Protein AF-A0A183NTR0-F1 (afdb_monomer)

Radius of gyration: 19.11 Å; Cα contacts (8 Å, |Δi|>4): 194; chains: 1; bounding box: 54×35×49 Å

Sequence (209 aa):
MIQTNIHSINDKNIGQYLSISTGWGIAKIIGLLISTNGCGGGSGDSDGDDHDSSNHGNQSGLLNPSITFAYCLIGKLSFRYLIPYSIVQLLGSIFGTFIIICIYWENIQLYAKLYSYGKLEMNYTGSLLVNIPNVSHQLCLLDYIISNTIYSWIILIINNNHNLSYEFQLIYIGLLFTGIIGSLSLNIGIGLNPASDLGARITISLCGK

Foldseek 3Di:
DPLDPVVDPDVVSLVVLLVVLLVQLVVQLVQQVCQQVVPPDDPDPPPDDDDDPPPPPSPGLLLFLLLVVVCCVVVVDPPVCSVVSLVVSLVVLLVVLLVVCVVCVVVLQVQCCVPPVRALDCVGSVVVQAPDFPDDPVVLVVLLVVLLVVLSVVLVVLSPDPVDDPSVSSSVNSVSSSVSQSPRCNGPHSVNGVSNRVSNVVNSVVVGD

Solvent-accessible surface area (backbone atoms only — not comparable to full-atom values): 11875 Å² total; per-residue (Å²): 84,91,72,70,59,86,91,60,90,44,76,70,57,55,54,52,51,53,51,52,21,48,50,53,10,51,51,48,30,53,51,35,55,50,38,42,73,70,56,83,62,87,81,80,81,80,76,86,79,85,90,75,98,81,68,85,74,81,70,58,46,63,85,27,44,62,45,43,47,53,34,31,76,72,66,78,35,64,68,84,50,46,60,63,53,33,51,54,42,20,52,52,25,25,54,53,42,45,52,52,49,64,76,42,40,68,60,50,50,54,49,18,44,75,77,44,80,58,43,56,42,62,87,64,58,37,22,68,75,36,79,73,65,91,62,59,70,68,60,34,50,52,50,45,53,52,55,41,48,55,53,44,52,52,50,52,54,50,76,68,38,85,90,54,56,70,73,56,44,39,51,51,52,12,53,49,48,17,49,46,41,69,72,65,21,83,58,44,38,82,60,72,28,62,25,54,49,50,14,28,51,54,40,47,62,72,74,37,116

Secondary structure (DSSP, 8-state):
-----TT---HHHHHHHHHHHHHHHHHHHHHHHHHHHH--S-----------TT---------SHHHHHHHHHTTSS-GGGHHHHHHHHHHHHHHHHHHHHHHTHHHHHHHHHHHSTT---TTTTGGGTS----S-HHHHHHHHHHHHHHHHHHHHHHHT-TTS-HHHHHHHHHHHHHHHHHHH-TTTTTTT-HHHHHHHHHHHHHH--

pLDDT: mean 77.8, std 17.79, range [31.02, 94.44]

Organism: NCBI:txid31246

Nearest PDB structures (foldseek):
  6f7h-assembly1_A  TM=8.391E-01  e=1.476E-05  Homo sapiens
  8ofx-assembly1_A  TM=8.381E-01  e=2.502E-04  Trypanosoma brucei brucei
  2evu-assembly1_A  TM=7.624E-01  e=3.062E-04  Methanothermobacter marburgensis str. Marburg
  2w1p-assembly1_A  TM=8.055E-01  e=5.743E-03  Komagataella pastoris
  7cjs-assembly2_G  TM=8.169E-01  e=1.165E-02  Oryza sativa Japonica Group

InterPro domains:
  IPR000425 Major intrinsic protein [PF00230] (62-203)
  IPR023271 Aquaporin-like [G3DSA:1.20.1080.10] (1-209)
  IPR023271 Aquaporin-like [SSF81338] (60-203)
  IPR050363 Major Intrinsic Protein/Aquaporin [PTHR43829] (11-206)

Mean predicted aligned error: 9.24 Å

Structure (mmCIF, N/CA/C/O backbone):
data_AF-A0A183NTR0-F1
#
_entry.id   AF-A0A183NTR0-F1
#
loop_
_atom_site.group_PDB
_atom_site.id
_atom_site.type_symbol
_atom_site.label_atom_id
_atom_site.label_alt_id
_atom_site.label_comp_id
_atom_site.label_asym_id
_atom_site.label_entity_id
_atom_site.label_seq_id
_atom_site.pdbx_PDB_ins_code
_atom_site.Cartn_x
_atom_site.Cartn_y
_atom_site.Cartn_z
_atom_site.occupancy
_atom_site.B_iso_or_equiv
_atom_site.auth_seq_id
_atom_site.auth_comp_id
_atom_site.auth_asym_id
_atom_site.auth_atom_id
_atom_site.pdbx_PDB_model_num
ATOM 1 N N . MET A 1 1 ? 9.634 2.099 -9.878 1.00 44.81 1 MET A N 1
ATOM 2 C CA . MET A 1 1 ? 9.301 3.065 -8.819 1.00 44.81 1 MET A CA 1
ATOM 3 C C . MET A 1 1 ? 10.557 3.872 -8.562 1.00 44.81 1 MET A C 1
ATOM 5 O O . MET A 1 1 ? 11.621 3.272 -8.487 1.00 44.81 1 MET A O 1
ATOM 9 N N . ILE A 1 2 ? 10.472 5.205 -8.539 1.00 39.81 2 ILE A N 1
ATOM 10 C CA . ILE A 1 2 ? 11.652 6.076 -8.435 1.00 39.81 2 ILE A CA 1
ATOM 11 C C . ILE A 1 2 ? 12.191 5.973 -7.010 1.00 39.81 2 ILE A C 1
ATOM 13 O O . ILE A 1 2 ? 11.882 6.783 -6.144 1.00 39.81 2 ILE A O 1
ATOM 17 N N . GLN A 1 3 ? 12.987 4.943 -6.758 1.00 47.12 3 GLN A N 1
ATOM 18 C CA . GLN A 1 3 ? 13.993 5.018 -5.722 1.00 47.12 3 GLN A CA 1
ATOM 19 C C . GLN A 1 3 ? 15.015 6.017 -6.215 1.00 47.12 3 GLN A C 1
ATOM 21 O O . GLN A 1 3 ? 15.828 5.738 -7.098 1.00 47.12 3 GLN A O 1
ATOM 26 N N . THR A 1 4 ? 14.901 7.233 -5.705 1.00 42.47 4 THR A N 1
ATOM 27 C CA . THR A 1 4 ? 15.887 8.268 -5.937 1.00 42.47 4 THR A CA 1
ATOM 28 C C . THR A 1 4 ? 17.215 7.761 -5.392 1.00 42.47 4 THR A C 1
ATOM 30 O O . THR A 1 4 ? 17.435 7.740 -4.182 1.00 42.47 4 THR A O 1
ATOM 33 N N . ASN A 1 5 ? 18.118 7.364 -6.288 1.00 38.97 5 ASN A N 1
ATOM 34 C CA . ASN A 1 5 ? 19.539 7.471 -6.002 1.00 38.97 5 ASN A CA 1
ATOM 35 C C . ASN A 1 5 ? 19.769 8.925 -5.568 1.00 38.97 5 ASN A C 1
ATOM 37 O O . ASN A 1 5 ? 19.555 9.849 -6.353 1.00 38.97 5 ASN A O 1
ATOM 41 N N . ILE A 1 6 ? 20.159 9.119 -4.306 1.00 46.47 6 ILE A N 1
ATOM 42 C CA . ILE A 1 6 ? 20.323 10.424 -3.637 1.00 46.47 6 ILE A CA 1
ATOM 43 C C . ILE A 1 6 ? 21.256 11.373 -4.423 1.00 46.47 6 ILE A C 1
ATOM 45 O O . ILE A 1 6 ? 21.221 12.585 -4.244 1.00 46.47 6 ILE A O 1
ATOM 49 N N . HIS A 1 7 ? 22.032 10.848 -5.372 1.00 41.88 7 HIS A N 1
ATOM 50 C CA . HIS A 1 7 ? 22.932 11.603 -6.239 1.00 41.88 7 HIS A CA 1
ATOM 51 C C . HIS A 1 7 ? 22.270 12.424 -7.365 1.00 41.88 7 HIS A C 1
ATOM 53 O O . HIS A 1 7 ? 22.989 13.095 -8.100 1.00 41.88 7 HIS A O 1
ATOM 59 N N . SER A 1 8 ? 20.942 12.407 -7.536 1.00 46.50 8 SER A N 1
ATOM 60 C CA . SER A 1 8 ? 20.278 13.151 -8.622 1.00 46.50 8 SER A CA 1
ATOM 61 C C . SER A 1 8 ? 18.854 13.590 -8.253 1.00 46.50 8 SER A C 1
ATOM 63 O O . SER A 1 8 ? 17.852 13.063 -8.744 1.00 46.50 8 SER A O 1
ATOM 65 N N . ILE A 1 9 ? 18.746 14.580 -7.365 1.00 53.91 9 ILE A N 1
ATOM 66 C CA . ILE A 1 9 ? 17.500 15.334 -7.190 1.00 53.91 9 ILE A CA 1
ATOM 67 C C . ILE A 1 9 ? 17.447 16.360 -8.325 1.00 53.91 9 ILE A C 1
ATOM 69 O O . ILE A 1 9 ? 18.073 17.411 -8.261 1.00 53.91 9 ILE A O 1
ATOM 73 N N . ASN A 1 10 ? 16.751 16.006 -9.401 1.00 60.75 10 ASN A N 1
ATOM 74 C CA . ASN A 1 10 ? 16.462 16.898 -10.520 1.00 60.75 10 ASN A CA 1
ATOM 75 C C . ASN A 1 10 ? 14.970 17.271 -10.471 1.00 60.75 10 ASN A C 1
ATOM 77 O O . ASN A 1 10 ? 14.164 16.443 -10.039 1.00 60.75 10 ASN A O 1
ATOM 81 N N . ASP A 1 11 ? 14.574 18.454 -10.946 1.00 60.41 11 ASP A N 1
ATOM 82 C CA . ASP A 1 11 ? 13.185 18.953 -10.826 1.00 60.41 11 ASP A CA 1
ATOM 83 C C . ASP A 1 11 ? 12.142 17.975 -11.398 1.00 60.41 11 ASP A C 1
ATOM 85 O O . ASP A 1 11 ? 11.045 17.804 -10.862 1.00 60.41 11 ASP A O 1
ATOM 89 N N . LYS A 1 12 ? 12.518 17.241 -12.454 1.00 61.81 12 LYS A N 1
ATOM 90 C CA . LYS A 1 12 ? 11.684 16.193 -13.064 1.00 61.81 12 LYS A CA 1
ATOM 91 C C . LYS A 1 12 ? 11.398 15.023 -12.115 1.00 61.81 12 LYS A C 1
ATOM 93 O O . LYS A 1 12 ? 10.292 14.489 -12.132 1.00 61.81 12 LYS A O 1
ATOM 98 N N . ASN A 1 13 ? 12.361 14.647 -11.275 1.00 68.38 13 ASN A N 1
ATOM 99 C CA . ASN A 1 13 ? 12.226 13.531 -10.336 1.00 68.38 13 ASN A CA 1
ATOM 100 C C . ASN A 1 13 ? 11.294 13.906 -9.174 1.00 68.38 13 ASN A C 1
ATOM 102 O O . ASN A 1 13 ? 10.513 13.071 -8.718 1.00 68.38 13 ASN A O 1
ATOM 106 N N . ILE A 1 14 ? 11.318 15.175 -8.750 1.00 72.25 14 ILE A N 1
ATOM 107 C CA . ILE A 1 14 ? 10.434 15.704 -7.701 1.00 72.25 14 ILE A CA 1
ATOM 108 C C . ILE A 1 14 ? 8.974 15.681 -8.171 1.00 72.25 14 ILE A C 1
ATOM 110 O O . ILE A 1 14 ? 8.104 15.172 -7.462 1.00 72.25 14 ILE A O 1
ATOM 114 N N . GLY A 1 15 ? 8.701 16.173 -9.386 1.00 76.81 15 GLY A N 1
ATOM 115 C CA . GLY A 1 15 ? 7.343 16.181 -9.942 1.00 76.81 15 GLY A CA 1
ATOM 116 C C . GLY A 1 15 ? 6.755 14.776 -10.108 1.00 76.81 15 GLY A C 1
ATOM 117 O O . GLY A 1 15 ? 5.590 14.543 -9.785 1.00 76.81 15 GLY A O 1
ATOM 118 N N . GLN A 1 16 ? 7.569 13.813 -10.546 1.00 79.19 16 GLN A N 1
ATOM 119 C CA . GLN A 1 16 ? 7.141 12.417 -10.673 1.00 79.19 16 GLN A CA 1
ATOM 120 C C . GLN A 1 16 ? 6.840 11.779 -9.314 1.00 79.19 16 GLN A C 1
ATOM 122 O O . GLN A 1 16 ? 5.833 11.090 -9.167 1.00 79.19 16 GLN A O 1
ATOM 127 N N . TYR A 1 17 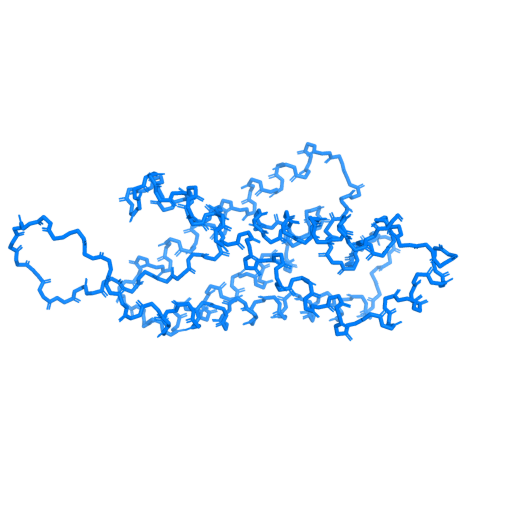? 7.676 12.034 -8.308 1.00 78.50 17 TYR A N 1
ATOM 128 C CA . TYR A 1 17 ? 7.463 11.517 -6.961 1.00 78.50 17 TYR A CA 1
ATOM 129 C C . TYR A 1 17 ? 6.176 12.060 -6.326 1.00 78.50 17 TYR A C 1
ATOM 131 O O . TYR A 1 17 ? 5.376 11.288 -5.794 1.00 78.50 17 TYR A O 1
ATOM 139 N N . LEU A 1 18 ? 5.925 13.366 -6.467 1.00 85.19 18 LEU A N 1
ATOM 140 C CA . LEU A 1 18 ? 4.689 13.994 -6.000 1.00 85.19 18 LEU A CA 1
ATOM 141 C C . LEU A 1 18 ? 3.453 13.459 -6.744 1.00 85.19 18 LEU A C 1
ATOM 143 O O . LEU A 1 18 ? 2.400 13.248 -6.144 1.00 85.19 18 LEU A O 1
ATOM 147 N N . SER A 1 19 ? 3.572 13.197 -8.048 1.00 87.94 19 SER A N 1
ATOM 148 C CA . SER A 1 19 ? 2.485 12.603 -8.835 1.00 87.94 19 SER A CA 1
ATOM 149 C C . SER A 1 19 ? 2.152 11.181 -8.371 1.00 87.94 19 SER A C 1
ATOM 151 O O . SER A 1 19 ? 0.978 10.834 -8.248 1.00 87.94 19 SER A O 1
ATOM 153 N N . ILE A 1 20 ? 3.165 10.372 -8.049 1.00 85.56 20 ILE A N 1
ATOM 154 C CA . ILE A 1 20 ? 2.961 9.017 -7.527 1.00 85.56 20 ILE A CA 1
ATOM 155 C C . ILE A 1 20 ? 2.309 9.077 -6.139 1.00 85.56 20 ILE A C 1
ATOM 157 O O . ILE A 1 20 ? 1.306 8.400 -5.908 1.00 85.56 20 ILE A O 1
ATOM 161 N N . SER A 1 21 ? 2.824 9.898 -5.219 1.00 89.06 21 SER A N 1
ATOM 162 C CA . SER A 1 21 ? 2.297 9.981 -3.849 1.00 89.06 21 SER A CA 1
ATOM 163 C C . SER A 1 21 ? 0.852 10.494 -3.797 1.00 89.06 21 SER A C 1
ATOM 165 O O . SER A 1 21 ? 0.026 9.958 -3.050 1.00 89.06 21 S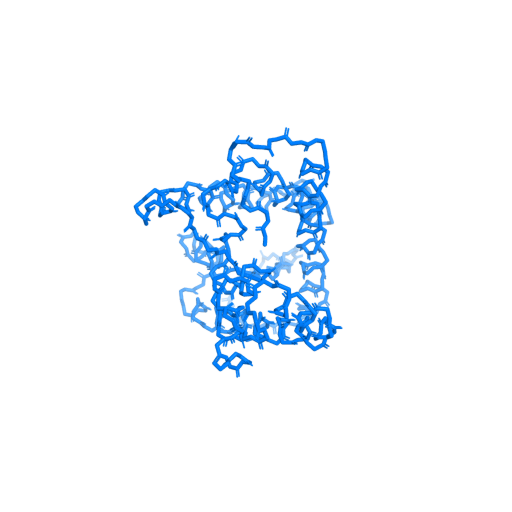ER A O 1
ATOM 167 N N . THR A 1 22 ? 0.510 11.487 -4.621 1.00 91.56 22 THR A N 1
ATOM 168 C CA . THR A 1 22 ? -0.867 11.994 -4.748 1.00 91.56 22 THR A CA 1
ATOM 169 C C . THR A 1 22 ? -1.787 10.967 -5.406 1.00 91.56 22 THR A C 1
ATOM 171 O O . THR A 1 22 ? -2.889 10.736 -4.908 1.00 91.56 22 THR A O 1
ATOM 174 N N . GLY A 1 23 ? -1.323 10.273 -6.452 1.00 91.50 23 GLY A N 1
ATOM 175 C CA . GLY A 1 23 ? -2.070 9.196 -7.106 1.00 91.50 23 GLY A CA 1
ATOM 176 C C . GLY A 1 23 ? -2.460 8.072 -6.143 1.00 91.50 23 GLY A C 1
ATOM 177 O O . GLY A 1 23 ? -3.614 7.646 -6.123 1.00 91.50 23 GLY A O 1
ATOM 178 N N . TRP A 1 24 ? -1.535 7.643 -5.281 1.00 89.19 24 TRP A N 1
ATOM 179 C CA . TRP A 1 24 ? -1.810 6.630 -4.257 1.00 89.19 24 TRP A CA 1
ATOM 180 C C . TRP A 1 24 ? -2.804 7.096 -3.188 1.00 89.19 24 TRP A C 1
ATOM 182 O O . TRP A 1 24 ? -3.652 6.308 -2.765 1.00 89.19 24 TRP A O 1
ATOM 192 N N . GLY A 1 25 ? -2.747 8.363 -2.768 1.00 91.38 25 GLY A N 1
ATOM 193 C CA . GLY A 1 25 ? -3.734 8.923 -1.839 1.00 91.38 25 GLY A CA 1
ATOM 194 C C . GLY A 1 25 ? -5.132 8.979 -2.441 1.00 91.38 25 GLY A C 1
ATOM 195 O O . GLY A 1 25 ? -6.083 8.518 -1.811 1.00 91.38 25 GLY A O 1
ATOM 196 N N . ILE A 1 26 ? -5.258 9.450 -3.686 1.00 93.19 26 ILE A N 1
ATOM 197 C CA . ILE A 1 26 ? -6.537 9.479 -4.415 1.00 93.19 26 ILE A CA 1
ATOM 198 C C . ILE A 1 26 ? -7.089 8.059 -4.585 1.00 93.19 26 ILE A C 1
ATOM 200 O O . ILE A 1 26 ? -8.261 7.814 -4.294 1.00 93.19 26 ILE A O 1
ATOM 204 N N . ALA A 1 27 ? -6.245 7.102 -4.983 1.00 91.38 27 ALA A N 1
ATOM 205 C CA . ALA A 1 27 ? -6.638 5.700 -5.093 1.00 91.38 27 ALA A CA 1
ATOM 206 C C . ALA A 1 27 ? -7.142 5.143 -3.752 1.00 91.38 27 ALA A C 1
ATOM 208 O O . ALA A 1 27 ? -8.130 4.408 -3.725 1.00 91.38 27 ALA A O 1
ATOM 209 N N . LYS A 1 28 ? -6.517 5.530 -2.630 1.00 90.12 28 LYS A N 1
ATOM 210 C CA . LYS A 1 28 ? -6.969 5.127 -1.293 1.00 90.12 28 LYS A CA 1
ATOM 211 C C . LYS A 1 28 ? -8.341 5.714 -0.949 1.00 90.12 28 LYS A C 1
ATOM 213 O O . LYS A 1 28 ? -9.172 4.971 -0.435 1.00 90.12 28 LYS A O 1
ATOM 218 N N . ILE A 1 29 ? -8.599 6.986 -1.265 1.00 91.06 29 ILE A N 1
ATOM 219 C CA . ILE A 1 29 ? -9.914 7.630 -1.059 1.00 91.06 29 ILE A CA 1
ATOM 220 C C . ILE A 1 29 ? -10.994 6.884 -1.842 1.00 91.06 29 ILE A C 1
ATOM 222 O O . ILE A 1 29 ? -12.000 6.477 -1.267 1.00 91.06 29 ILE A O 1
ATOM 226 N N . ILE A 1 30 ? -10.764 6.668 -3.140 1.00 90.50 30 ILE A N 1
ATOM 227 C CA . ILE A 1 30 ? -11.725 5.996 -4.025 1.00 90.50 30 ILE A CA 1
ATOM 228 C C . ILE A 1 30 ? -11.963 4.557 -3.561 1.00 90.50 30 ILE A C 1
ATOM 230 O O . ILE A 1 30 ? -13.109 4.126 -3.459 1.00 90.50 30 ILE A O 1
ATOM 234 N N . GLY A 1 31 ? -10.899 3.819 -3.235 1.00 88.50 31 GLY A N 1
ATOM 235 C CA . GLY A 1 31 ? -11.010 2.448 -2.740 1.00 88.50 31 GLY A CA 1
ATOM 236 C C . GLY A 1 31 ? -11.823 2.361 -1.449 1.00 88.50 31 GLY A C 1
ATOM 237 O O . GLY A 1 31 ? -12.705 1.510 -1.341 1.00 88.50 31 GLY A O 1
ATOM 238 N N . LEU A 1 32 ? -11.573 3.266 -0.496 1.00 86.50 32 LEU A N 1
ATOM 239 C CA . LEU A 1 32 ? -12.350 3.346 0.742 1.00 86.50 32 LEU A CA 1
ATOM 240 C C . LEU A 1 32 ? -13.821 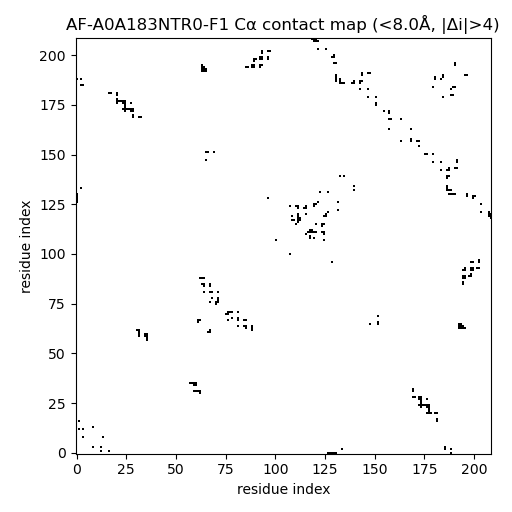3.647 0.449 1.00 86.50 32 LEU A C 1
ATOM 242 O O . LEU A 1 32 ? -14.676 2.905 0.920 1.00 86.50 32 LEU A O 1
ATOM 246 N N . LEU A 1 33 ? -14.105 4.636 -0.399 1.00 86.69 33 LEU A N 1
ATOM 247 C CA . LEU A 1 33 ? -15.466 5.021 -0.782 1.00 86.69 33 LEU A CA 1
ATOM 248 C C . LEU A 1 33 ? -16.245 3.877 -1.454 1.00 86.69 33 LEU A C 1
ATOM 250 O O . LEU A 1 33 ? -17.432 3.678 -1.191 1.00 86.69 33 LEU A O 1
ATOM 254 N N . ILE A 1 34 ? -15.582 3.088 -2.303 1.00 84.88 34 ILE A N 1
ATOM 255 C CA . ILE A 1 34 ? -16.188 1.901 -2.925 1.00 84.88 34 ILE A CA 1
ATOM 256 C C . ILE A 1 34 ? -16.459 0.828 -1.871 1.00 84.88 34 ILE A C 1
ATOM 258 O O . ILE A 1 34 ? -17.544 0.246 -1.847 1.00 84.88 34 ILE A O 1
ATOM 262 N N . SER A 1 35 ? -15.494 0.578 -0.983 1.00 80.69 35 SER A N 1
ATOM 263 C CA . SER A 1 35 ? -15.636 -0.449 0.052 1.00 80.69 35 SER A CA 1
ATOM 264 C C . SER A 1 35 ? -16.798 -0.174 1.006 1.00 80.69 35 SER A C 1
ATOM 266 O O . SER A 1 35 ? -17.332 -1.099 1.607 1.00 80.69 35 SER A O 1
ATOM 268 N N . THR A 1 36 ? -17.212 1.085 1.126 1.00 67.94 36 THR A N 1
ATOM 269 C CA . THR A 1 36 ? -18.221 1.511 2.099 1.00 67.94 36 THR A CA 1
ATOM 270 C C . THR A 1 36 ? -19.606 1.567 1.511 1.00 67.94 36 THR A C 1
ATOM 272 O O . THR A 1 36 ? -20.557 1.162 2.167 1.00 67.94 36 THR A O 1
ATOM 275 N N . ASN A 1 37 ? -19.714 1.970 0.247 1.00 56.88 37 ASN A N 1
ATOM 276 C CA . ASN A 1 37 ? -20.981 1.922 -0.473 1.00 56.88 37 ASN A CA 1
ATOM 277 C C . ASN A 1 37 ? -21.340 0.490 -0.913 1.00 56.88 37 ASN A C 1
ATOM 279 O O . ASN A 1 37 ? -22.514 0.195 -1.116 1.00 56.88 37 ASN A O 1
ATOM 283 N N . GLY A 1 38 ? -20.354 -0.409 -1.040 1.00 46.16 38 GLY A N 1
ATOM 284 C CA . GLY A 1 38 ? -20.571 -1.827 -1.352 1.00 46.16 38 GLY A CA 1
ATOM 285 C C . GLY A 1 38 ? -20.928 -2.702 -0.142 1.00 46.16 38 GLY A C 1
ATOM 286 O O . GLY A 1 38 ? -21.614 -3.706 -0.307 1.00 46.16 38 GLY A O 1
ATOM 287 N N . CYS A 1 39 ? -20.514 -2.314 1.070 1.00 42.88 39 CYS A N 1
ATOM 288 C CA . CYS A 1 39 ? -20.776 -3.048 2.315 1.00 42.88 39 CYS A CA 1
ATOM 289 C C . CYS A 1 39 ? -21.953 -2.469 3.121 1.00 42.88 39 CYS A C 1
ATOM 291 O O . CYS A 1 39 ? -21.954 -2.507 4.347 1.00 42.88 39 CYS A O 1
ATOM 293 N N . GLY A 1 40 ? -23.002 -1.999 2.440 1.00 35.94 40 GLY A N 1
ATOM 294 C CA . GLY A 1 40 ? -24.334 -1.798 3.028 1.00 35.94 40 GLY A CA 1
ATOM 295 C C . GLY A 1 40 ? -25.087 -3.116 3.272 1.00 35.94 40 GLY A C 1
ATOM 296 O O . GLY A 1 40 ? -26.294 -3.181 3.064 1.00 35.94 40 GLY A O 1
ATOM 297 N N . GLY A 1 41 ? -24.380 -4.187 3.642 1.00 33.72 41 GLY A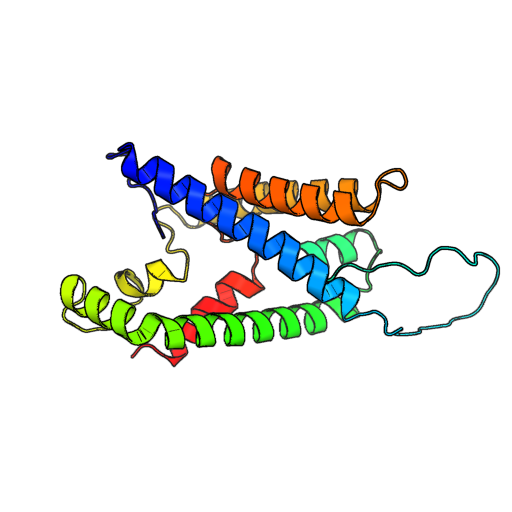 N 1
ATOM 298 C CA . GLY A 1 41 ? -24.933 -5.521 3.858 1.00 33.72 41 GLY A CA 1
ATOM 299 C C . GLY A 1 41 ? -24.444 -6.066 5.188 1.00 33.72 41 GLY A C 1
ATOM 300 O O . GLY A 1 41 ? -23.273 -6.413 5.322 1.00 33.72 41 GLY A O 1
ATOM 301 N N . GLY A 1 42 ? -25.339 -6.096 6.173 1.00 41.88 42 GLY A N 1
ATOM 302 C CA . GLY A 1 42 ? -25.045 -6.574 7.515 1.00 41.88 42 GLY A CA 1
ATOM 303 C C . GLY A 1 42 ? -24.495 -7.998 7.527 1.00 41.88 42 GLY A C 1
ATOM 304 O O . GLY A 1 42 ? -25.075 -8.916 6.956 1.00 41.88 42 GLY A O 1
ATOM 305 N N . SER A 1 43 ? -23.402 -8.184 8.254 1.00 33.38 43 SER A N 1
ATOM 306 C CA . SER A 1 43 ? -23.088 -9.449 8.905 1.00 33.38 43 SER A CA 1
ATOM 307 C C . SER A 1 43 ? -23.523 -9.302 10.358 1.00 33.38 43 SER A C 1
ATOM 309 O O . SER A 1 43 ? -22.800 -8.729 11.174 1.00 33.38 43 SER A O 1
ATOM 311 N N . GLY A 1 44 ? -24.759 -9.720 10.633 1.00 37.91 44 GLY A N 1
ATOM 312 C CA . GLY A 1 44 ? -25.270 -9.830 11.987 1.00 37.91 44 GLY A CA 1
ATOM 313 C C . GLY A 1 44 ? -24.535 -10.936 12.732 1.00 37.91 44 GLY A C 1
ATOM 314 O O . GLY A 1 44 ? -24.571 -12.082 12.302 1.00 37.91 44 GLY A O 1
ATOM 315 N N . ASP A 1 45 ? -23.920 -10.572 13.849 1.00 32.41 45 ASP A N 1
ATOM 316 C CA . ASP A 1 45 ? -24.000 -11.371 15.067 1.00 32.41 45 ASP A CA 1
ATOM 317 C C . ASP A 1 45 ? -24.876 -10.551 16.018 1.00 32.41 45 ASP A C 1
ATOM 319 O O . ASP A 1 45 ? -24.416 -9.657 16.727 1.00 32.41 45 ASP A O 1
ATOM 323 N N . SER A 1 46 ? -26.187 -10.777 15.918 1.00 36.41 46 SER A N 1
ATOM 324 C CA . SER A 1 46 ? -27.165 -10.311 16.895 1.00 36.41 46 SER A CA 1
ATOM 325 C C . SER A 1 46 ? -27.141 -11.266 18.084 1.00 36.41 46 SER A C 1
ATOM 327 O O . SER A 1 46 ? -28.008 -12.128 18.193 1.00 36.41 46 SER A O 1
ATOM 329 N N . ASP A 1 47 ? -26.156 -11.108 18.964 1.00 37.12 47 ASP A N 1
ATOM 330 C CA . ASP A 1 47 ? -26.357 -11.456 20.369 1.00 37.12 47 ASP A CA 1
ATOM 331 C C . ASP A 1 47 ? -27.095 -10.270 20.999 1.00 37.12 47 ASP A C 1
ATOM 333 O O . ASP A 1 47 ? -26.595 -9.143 21.033 1.00 37.12 47 ASP A O 1
ATOM 337 N N . GLY A 1 48 ? -28.356 -10.511 21.356 1.00 40.16 48 GLY A N 1
ATOM 338 C CA . GLY A 1 48 ? -29.254 -9.511 21.916 1.00 40.16 48 GLY A CA 1
ATOM 339 C C . GLY A 1 48 ? -28.770 -9.010 23.272 1.00 40.16 48 GLY A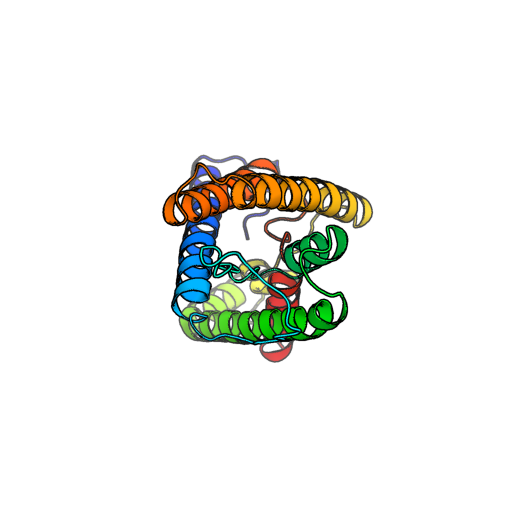 C 1
ATOM 340 O O . GLY A 1 48 ? -28.390 -9.807 24.120 1.00 40.16 48 GLY A O 1
ATOM 341 N N . ASP A 1 49 ? -28.759 -7.689 23.431 1.00 37.88 49 ASP A N 1
ATOM 342 C CA . ASP A 1 49 ? -29.492 -6.979 24.482 1.00 37.88 49 ASP A CA 1
ATOM 343 C C . ASP A 1 49 ? -29.337 -5.456 24.267 1.00 37.88 49 ASP A C 1
ATOM 345 O O . ASP A 1 49 ? -28.239 -4.907 24.256 1.00 37.88 49 ASP A O 1
ATOM 349 N N . ASP A 1 50 ? -30.486 -4.821 24.031 1.00 37.59 50 ASP A N 1
ATOM 350 C CA . ASP A 1 50 ? -30.912 -3.466 24.394 1.00 37.59 50 ASP A CA 1
ATOM 351 C C . ASP A 1 50 ? -30.134 -2.180 24.006 1.00 37.59 50 ASP A C 1
ATOM 353 O O . ASP A 1 50 ? -29.012 -1.902 24.411 1.00 37.59 50 ASP A O 1
ATOM 357 N N . HIS A 1 51 ? -30.902 -1.303 23.337 1.00 35.25 51 HIS A N 1
ATOM 358 C CA . HIS A 1 51 ? -30.844 0.167 23.347 1.00 35.25 51 HIS A CA 1
ATOM 359 C C . HIS A 1 51 ? -29.560 0.879 22.865 1.00 35.25 51 HIS A C 1
ATOM 361 O O . HIS A 1 51 ? -28.838 1.463 23.659 1.00 35.25 51 HIS A O 1
ATOM 367 N N . ASP A 1 52 ? -29.379 0.996 21.539 1.00 33.41 52 ASP A N 1
ATOM 368 C CA . ASP A 1 52 ? -28.997 2.278 20.903 1.00 33.41 52 ASP A CA 1
ATOM 369 C C . ASP A 1 52 ? -29.137 2.222 19.368 1.00 33.41 52 ASP A C 1
ATOM 371 O O . ASP A 1 52 ? -28.264 1.781 18.617 1.00 33.41 52 ASP A O 1
ATOM 375 N N . SER A 1 53 ? -30.287 2.680 18.872 1.00 34.75 53 SER A N 1
ATOM 376 C CA . SER A 1 53 ? -30.584 2.789 17.439 1.00 34.75 53 SER A CA 1
ATOM 377 C C . SER A 1 53 ? -29.974 4.064 16.840 1.00 34.75 53 SER A C 1
ATOM 379 O O . SER A 1 53 ? -30.704 4.980 16.471 1.00 34.75 53 SER A O 1
ATOM 381 N N . SER A 1 54 ? -28.642 4.151 16.742 1.00 31.02 54 SER A N 1
ATOM 382 C CA . SER A 1 54 ? -27.980 5.195 15.927 1.00 31.02 54 SER A CA 1
ATOM 383 C C . SER A 1 54 ? -26.552 4.888 15.447 1.00 31.02 54 SER A C 1
ATOM 385 O O . SER A 1 54 ? -25.914 5.765 14.874 1.00 31.02 54 SER A O 1
ATOM 387 N N . ASN A 1 55 ? -26.030 3.672 15.626 1.00 33.69 55 ASN A N 1
ATOM 388 C CA . ASN A 1 55 ? -24.676 3.309 15.187 1.00 33.69 55 ASN A CA 1
ATOM 389 C C . ASN A 1 55 ? -24.694 2.042 14.324 1.00 33.69 55 ASN A C 1
ATOM 391 O O . ASN A 1 55 ? -24.114 1.018 14.682 1.00 33.69 55 ASN A O 1
ATOM 395 N N . HIS A 1 56 ? -25.321 2.100 13.144 1.00 33.69 56 HIS A N 1
ATOM 396 C CA . HIS A 1 56 ? -24.896 1.195 12.077 1.00 33.69 56 HIS A CA 1
ATOM 397 C C . HIS A 1 56 ? -23.450 1.552 11.740 1.00 33.69 56 HIS A C 1
ATOM 399 O O . HIS A 1 56 ? -23.171 2.529 11.050 1.00 33.69 56 HIS A O 1
ATOM 405 N N . GLY A 1 57 ? -22.528 0.811 12.357 1.00 39.88 57 GLY A N 1
ATOM 406 C CA . GLY A 1 57 ? -21.099 1.001 12.227 1.00 39.88 57 GLY A CA 1
ATOM 407 C C . GLY A 1 57 ? -20.712 0.872 10.767 1.00 39.88 57 GLY A C 1
ATOM 408 O O . GLY A 1 57 ? -20.596 -0.237 10.251 1.00 39.88 57 GLY A O 1
ATOM 409 N N . ASN A 1 58 ? -20.491 2.015 10.124 1.00 44.50 58 ASN A N 1
ATOM 410 C CA . ASN A 1 58 ? -19.818 2.125 8.842 1.00 44.50 58 ASN A CA 1
ATOM 411 C C . ASN A 1 58 ? -18.387 1.599 9.027 1.00 44.50 58 ASN A C 1
ATOM 413 O O . ASN A 1 58 ? -17.445 2.367 9.232 1.00 44.50 58 ASN A O 1
ATOM 417 N N . GLN A 1 59 ? -18.213 0.277 9.039 1.00 51.84 59 GLN A N 1
ATOM 418 C CA . GLN A 1 59 ? -16.899 -0.347 9.039 1.00 51.84 59 GLN A CA 1
ATOM 419 C C . GLN A 1 59 ? -16.320 -0.160 7.644 1.00 51.84 59 GLN A C 1
ATOM 421 O O . GLN A 1 59 ? -16.495 -0.982 6.748 1.00 51.84 59 GLN A O 1
ATOM 426 N N . SER A 1 60 ? -15.657 0.979 7.457 1.00 55.09 60 SER A N 1
ATOM 427 C CA . SER A 1 60 ? -14.879 1.272 6.265 1.00 55.09 60 SER A CA 1
ATOM 428 C C . SER A 1 60 ? -13.962 0.101 5.951 1.00 55.09 60 SER A C 1
ATOM 430 O O . SER A 1 60 ? -13.247 -0.368 6.839 1.00 55.09 60 SER A O 1
ATOM 432 N N . GLY A 1 61 ? -13.967 -0.373 4.703 1.00 62.56 61 GLY A N 1
ATOM 433 C CA . GLY A 1 61 ? -13.092 -1.457 4.285 1.00 62.56 61 GLY A CA 1
ATOM 434 C C . GLY A 1 61 ? -11.647 -1.101 4.613 1.00 62.56 61 GLY A C 1
ATOM 435 O O . GLY A 1 61 ? -11.069 -0.185 4.038 1.00 62.56 61 GLY A O 1
ATOM 436 N N . LEU A 1 62 ? -11.050 -1.828 5.556 1.00 68.81 62 LEU A N 1
ATOM 437 C CA . LEU A 1 62 ? -9.715 -1.525 6.083 1.00 68.81 62 LEU A CA 1
ATOM 438 C C . LEU A 1 62 ? -8.661 -1.545 4.954 1.00 68.81 62 LEU A C 1
ATOM 440 O O . LEU A 1 62 ? -7.681 -0.797 4.989 1.00 68.81 62 LEU A O 1
ATOM 444 N N . LEU A 1 63 ? -8.905 -2.341 3.896 1.00 79.25 63 LEU A N 1
ATOM 445 C CA . LEU A 1 63 ? -8.122 -2.418 2.649 1.00 79.25 63 LEU A CA 1
ATOM 446 C C . LEU A 1 63 ? -6.601 -2.533 2.884 1.00 79.25 63 LEU A C 1
ATOM 448 O O . LEU A 1 63 ? -5.802 -2.097 2.054 1.00 79.25 63 LEU A O 1
ATOM 452 N N . ASN A 1 64 ? -6.198 -3.047 4.047 1.00 87.50 64 ASN A N 1
ATOM 453 C CA . ASN A 1 64 ? -4.817 -3.206 4.481 1.00 87.50 64 ASN A CA 1
ATOM 454 C C . ASN A 1 64 ? -4.779 -4.188 5.676 1.00 87.50 64 ASN A C 1
ATOM 456 O O . ASN A 1 64 ? -5.414 -3.911 6.707 1.00 87.50 64 ASN A O 1
ATOM 460 N N . PRO A 1 65 ? -4.018 -5.295 5.586 1.00 88.06 65 PRO A N 1
ATOM 461 C CA . PRO A 1 65 ? -3.886 -6.256 6.677 1.00 88.06 65 PRO A CA 1
ATOM 462 C C . PRO A 1 65 ? -3.334 -5.629 7.957 1.00 88.06 65 PRO A C 1
ATOM 464 O O . PRO A 1 65 ? -3.782 -5.969 9.048 1.00 88.06 65 PRO A O 1
ATOM 467 N N . SER A 1 66 ? -2.428 -4.655 7.842 1.00 89.06 66 SER A N 1
ATOM 468 C CA . SER A 1 66 ? -1.844 -3.953 8.988 1.00 89.06 66 SER A CA 1
ATOM 469 C C . SER A 1 66 ? -2.874 -3.139 9.767 1.00 89.06 66 SER A C 1
ATOM 471 O O . SER A 1 66 ? -2.882 -3.164 10.996 1.00 89.06 66 SER A O 1
ATOM 473 N N . ILE A 1 67 ? -3.784 -2.455 9.066 1.00 88.00 67 ILE A N 1
ATOM 474 C CA . ILE A 1 67 ? -4.871 -1.708 9.716 1.00 88.00 67 ILE A CA 1
ATOM 475 C C . ILE A 1 67 ? -5.875 -2.696 10.323 1.00 88.00 67 ILE A C 1
ATOM 477 O O . ILE A 1 67 ? -6.334 -2.504 11.444 1.00 88.00 67 ILE A O 1
ATOM 481 N N . THR A 1 68 ? -6.164 -3.797 9.622 1.00 87.44 68 THR A N 1
ATOM 482 C CA . THR A 1 68 ? -7.027 -4.878 10.132 1.00 87.44 68 THR A CA 1
ATOM 483 C C . THR A 1 68 ? -6.483 -5.450 11.442 1.00 87.44 68 THR A C 1
ATOM 485 O O . THR A 1 68 ? -7.228 -5.631 12.405 1.00 87.44 68 THR A O 1
ATOM 488 N N . PHE A 1 69 ? -5.168 -5.651 11.518 1.00 88.94 69 PHE A N 1
ATOM 489 C CA . PHE A 1 69 ? -4.482 -6.067 12.735 1.00 88.94 69 PHE A CA 1
ATOM 490 C C . PHE A 1 69 ? -4.574 -5.018 13.850 1.00 88.94 69 PHE A C 1
ATOM 492 O O . PHE A 1 69 ? -4.899 -5.367 14.983 1.00 88.94 69 PHE A O 1
ATOM 499 N N . ALA A 1 70 ? -4.376 -3.733 13.540 1.00 87.81 70 ALA A N 1
ATOM 500 C CA . ALA A 1 70 ? -4.519 -2.653 14.520 1.00 87.81 70 ALA A CA 1
ATOM 501 C C . ALA A 1 70 ? -5.937 -2.587 15.124 1.00 87.81 70 ALA A C 1
ATOM 503 O O . ALA A 1 70 ? -6.094 -2.381 16.327 1.00 87.81 70 ALA A O 1
ATOM 504 N N . TYR A 1 71 ? -6.971 -2.834 14.316 1.00 85.38 71 TYR A N 1
ATOM 505 C CA . TYR A 1 71 ? -8.354 -2.937 14.793 1.00 85.38 71 TYR A CA 1
ATOM 506 C C . TYR A 1 71 ? -8.587 -4.159 15.687 1.00 85.38 71 TYR A C 1
ATOM 508 O O . TYR A 1 71 ? -9.342 -4.060 16.657 1.00 85.38 71 TYR A O 1
ATOM 516 N N . CYS A 1 72 ? -7.918 -5.282 15.405 1.00 86.88 72 CYS A N 1
ATOM 517 C CA . CYS A 1 72 ? -7.950 -6.456 16.279 1.00 86.88 72 CYS A CA 1
ATOM 518 C C . CYS A 1 72 ? -7.307 -6.167 17.641 1.00 86.88 72 CYS A C 1
ATOM 520 O O . CYS A 1 72 ? -7.858 -6.545 18.672 1.00 86.88 72 CYS A O 1
ATOM 522 N N . LEU A 1 73 ? -6.181 -5.444 17.662 1.00 87.38 73 LEU A N 1
ATOM 523 C CA . LEU A 1 73 ? -5.478 -5.087 18.901 1.00 87.38 73 LEU A CA 1
ATOM 524 C C . LEU A 1 73 ? -6.308 -4.196 19.836 1.00 87.38 73 LEU A C 1
ATOM 526 O O . LEU A 1 73 ? -6.212 -4.337 21.050 1.00 87.38 73 LEU A O 1
ATOM 530 N N . ILE A 1 74 ? -7.125 -3.296 19.285 1.00 85.62 74 ILE A N 1
ATOM 531 C CA . ILE A 1 74 ? -7.978 -2.381 20.068 1.00 85.62 74 ILE A CA 1
ATOM 532 C C . ILE A 1 74 ? -9.331 -3.029 20.418 1.00 85.62 74 ILE A C 1
ATOM 534 O O . ILE A 1 74 ? -10.162 -2.427 21.089 1.00 85.62 74 ILE A O 1
ATOM 538 N N . GLY A 1 75 ? -9.572 -4.269 19.981 1.00 82.44 75 GLY A N 1
ATOM 539 C CA . GLY A 1 75 ? -10.823 -4.982 20.242 1.00 82.44 75 GLY A CA 1
ATOM 540 C C . GLY A 1 75 ? -12.007 -4.496 19.401 1.00 82.44 75 GLY A C 1
ATOM 541 O O . GLY A 1 75 ? -13.138 -4.877 19.678 1.00 82.44 75 GLY A O 1
ATOM 542 N N . LYS A 1 76 ? -11.770 -3.687 18.354 1.00 81.75 76 LYS A N 1
ATOM 543 C CA . LYS A 1 76 ? -12.816 -3.267 17.399 1.00 81.75 76 LYS A CA 1
ATOM 544 C C . LYS A 1 76 ? -13.142 -4.349 16.359 1.00 81.75 76 LYS A C 1
ATOM 546 O O . LYS A 1 76 ? -14.167 -4.253 15.694 1.00 81.75 76 LYS A O 1
ATOM 551 N N . LEU A 1 77 ? -12.278 -5.354 16.201 1.00 82.06 77 LEU A N 1
ATOM 552 C CA . LEU A 1 77 ? -12.479 -6.506 15.320 1.00 82.06 77 LEU A CA 1
ATOM 553 C C . LEU A 1 77 ? -12.023 -7.786 16.031 1.00 82.06 77 LEU A C 1
ATOM 555 O O . LEU A 1 77 ? -10.981 -7.800 16.681 1.00 82.06 77 LEU A O 1
ATOM 559 N N . SER A 1 78 ? -12.771 -8.883 15.902 1.00 85.19 78 SER A N 1
ATOM 560 C CA . SER A 1 78 ? -12.320 -10.173 16.439 1.00 85.19 78 SER A CA 1
ATOM 561 C C . SER A 1 78 ? -11.123 -10.706 15.647 1.00 85.19 78 SER A C 1
ATOM 563 O O . SER A 1 78 ? -11.1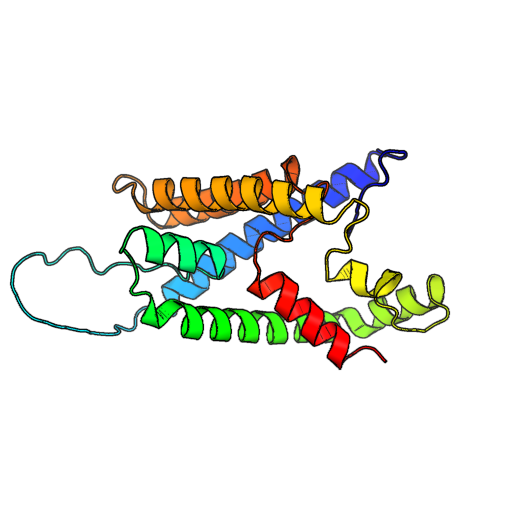31 -10.701 14.415 1.00 85.19 78 SER A O 1
ATOM 565 N N . PHE A 1 79 ? -10.127 -11.263 16.344 1.00 84.81 79 PHE A N 1
ATOM 566 C CA . PHE A 1 79 ? -8.943 -11.880 15.729 1.00 84.81 79 PHE A CA 1
ATOM 567 C C . PHE A 1 79 ? -9.279 -12.980 14.711 1.00 84.81 79 PHE A C 1
ATOM 569 O O . PHE A 1 79 ? -8.489 -13.236 13.803 1.00 84.81 79 PHE A O 1
ATOM 576 N N . ARG A 1 80 ? -10.462 -13.602 14.812 1.00 86.56 80 ARG A N 1
ATOM 577 C CA . ARG A 1 80 ? -10.938 -14.616 13.855 1.00 86.56 80 ARG A CA 1
ATOM 578 C C . ARG A 1 80 ? -11.083 -14.063 12.432 1.00 86.56 80 ARG A C 1
ATOM 580 O O . ARG A 1 80 ? -10.914 -14.810 11.473 1.00 86.56 80 ARG A O 1
ATOM 587 N N . TYR A 1 81 ? -11.340 -12.763 12.292 1.00 82.19 81 TYR A N 1
ATOM 588 C CA . TYR A 1 81 ? -11.516 -12.101 10.999 1.00 82.19 81 TYR A CA 1
ATOM 589 C C . TYR A 1 81 ? -10.202 -11.634 10.364 1.00 82.19 81 TYR A C 1
ATOM 591 O O . TYR A 1 81 ? -10.174 -11.348 9.170 1.00 82.19 81 TYR A O 1
ATOM 599 N N . LEU A 1 82 ? -9.091 -11.620 11.104 1.00 86.19 82 LEU A N 1
ATOM 600 C CA . LEU A 1 82 ? -7.810 -11.117 10.605 1.00 86.19 82 LEU A CA 1
ATOM 601 C C . LEU A 1 82 ? -7.342 -11.843 9.333 1.00 86.19 82 LEU A C 1
ATOM 603 O O . LEU A 1 82 ? -6.994 -11.204 8.338 1.00 86.19 82 LEU A O 1
ATOM 607 N N . ILE A 1 83 ? -7.347 -13.178 9.359 1.00 89.25 83 ILE A N 1
ATOM 608 C CA . ILE A 1 83 ? -6.876 -14.008 8.242 1.00 89.25 83 ILE A CA 1
ATOM 609 C C . ILE A 1 83 ? -7.834 -13.922 7.040 1.00 89.25 83 ILE A C 1
ATOM 611 O O . ILE A 1 83 ? -7.354 -13.596 5.952 1.00 89.25 83 ILE A O 1
ATOM 615 N N . PRO A 1 84 ? -9.162 -14.125 7.189 1.00 89.06 84 PRO A N 1
ATOM 616 C CA . PRO A 1 84 ? -10.103 -13.981 6.077 1.00 89.06 84 PRO A CA 1
ATOM 617 C C . PRO A 1 84 ? -10.018 -12.621 5.374 1.00 89.06 84 PRO A C 1
ATOM 619 O O . PRO A 1 84 ? -9.914 -12.572 4.148 1.00 89.06 84 PRO A O 1
ATOM 622 N N . TYR A 1 85 ? -9.979 -11.518 6.132 1.00 88.12 85 TYR A N 1
ATOM 623 C CA . TYR A 1 85 ? -9.846 -10.176 5.554 1.00 88.12 85 TYR A CA 1
ATOM 624 C C . TYR A 1 85 ? -8.526 -10.009 4.799 1.00 88.12 85 TYR A C 1
ATOM 626 O O . TYR A 1 85 ? -8.516 -9.463 3.695 1.00 88.12 85 TYR A O 1
ATOM 634 N N . SER A 1 86 ? -7.423 -10.510 5.360 1.00 89.75 86 SER A N 1
ATOM 635 C CA . SER A 1 86 ? -6.107 -10.426 4.720 1.00 89.75 86 SER A CA 1
ATOM 636 C C . SER A 1 86 ? -6.064 -11.195 3.397 1.00 89.75 86 SER A C 1
ATOM 638 O O . SER A 1 86 ? -5.474 -10.712 2.433 1.00 89.75 86 SER A O 1
ATOM 640 N N . ILE A 1 87 ? -6.728 -12.354 3.316 1.00 90.81 87 ILE A N 1
ATOM 641 C CA . ILE A 1 87 ? -6.815 -13.159 2.087 1.00 90.81 87 ILE A CA 1
ATOM 642 C C . ILE A 1 87 ? -7.620 -12.427 1.011 1.00 90.81 87 ILE A C 1
ATOM 644 O O . ILE A 1 87 ? -7.165 -12.336 -0.127 1.00 90.81 87 ILE A O 1
ATOM 648 N N . VAL A 1 88 ? -8.785 -11.865 1.350 1.00 91.44 88 VAL A N 1
ATOM 649 C CA . VAL A 1 88 ? -9.607 -11.114 0.382 1.00 91.44 88 VAL A CA 1
ATOM 650 C C . VAL A 1 88 ? -8.858 -9.881 -0.129 1.00 91.44 88 VAL A C 1
ATOM 652 O O . VAL A 1 88 ? -8.841 -9.619 -1.331 1.00 91.44 88 VAL A O 1
ATOM 655 N N . GLN A 1 89 ? -8.179 -9.155 0.763 1.00 92.00 89 GLN A N 1
ATOM 656 C CA . GLN A 1 89 ? -7.346 -8.007 0.393 1.00 92.00 89 GLN A CA 1
ATOM 657 C C . GLN A 1 89 ? -6.182 -8.420 -0.520 1.00 92.00 89 GLN A C 1
ATOM 659 O O . GLN A 1 89 ? -5.884 -7.722 -1.490 1.00 92.00 89 GLN A O 1
ATOM 664 N N . LEU A 1 90 ? -5.551 -9.567 -0.248 1.00 93.69 90 LEU A N 1
ATOM 665 C CA . LEU A 1 90 ? -4.481 -10.115 -1.079 1.00 93.69 90 LEU A CA 1
ATOM 666 C C . LEU A 1 90 ? -4.989 -10.507 -2.472 1.00 93.69 90 LEU A C 1
ATOM 668 O O . LEU A 1 90 ? -4.380 -10.121 -3.467 1.00 93.69 90 LEU A O 1
ATOM 672 N N . LEU A 1 91 ? -6.115 -11.220 -2.561 1.00 93.56 91 LEU A N 1
ATOM 673 C CA . LEU A 1 91 ? -6.725 -11.609 -3.837 1.00 93.56 91 LEU A CA 1
ATOM 674 C C . LEU A 1 91 ? -7.123 -10.387 -4.671 1.00 93.56 91 LEU A C 1
ATOM 676 O O . LEU A 1 91 ? -6.839 -10.344 -5.868 1.00 93.56 91 LEU A O 1
ATOM 680 N N . GLY A 1 92 ? -7.710 -9.370 -4.032 1.00 91.81 92 GLY A N 1
ATOM 681 C CA . GLY A 1 92 ? -8.014 -8.095 -4.680 1.00 91.81 92 GLY A CA 1
ATOM 682 C C . GLY A 1 92 ? -6.761 -7.409 -5.226 1.00 91.81 92 GLY A C 1
ATOM 683 O O . GLY A 1 92 ? -6.772 -6.921 -6.356 1.00 91.81 92 GLY A O 1
ATOM 684 N N . SER A 1 93 ? -5.654 -7.431 -4.473 1.00 92.12 93 SER A N 1
ATOM 685 C CA . SER A 1 93 ? -4.378 -6.900 -4.958 1.00 92.12 93 SER A CA 1
ATOM 686 C C . SER A 1 93 ? -3.812 -7.698 -6.128 1.00 92.12 93 SER A C 1
ATOM 688 O O . SER A 1 93 ? -3.326 -7.082 -7.071 1.00 92.12 93 SER A O 1
ATOM 690 N N . ILE A 1 94 ? -3.855 -9.034 -6.088 1.00 93.88 94 ILE A N 1
ATOM 691 C CA . ILE A 1 94 ? -3.365 -9.884 -7.186 1.00 93.88 94 ILE A CA 1
ATOM 692 C C . ILE A 1 94 ? -4.129 -9.557 -8.470 1.00 93.88 94 ILE A C 1
ATOM 694 O O . ILE A 1 94 ? -3.532 -9.284 -9.511 1.00 93.88 94 ILE A O 1
ATOM 698 N N . PHE A 1 95 ? -5.459 -9.514 -8.385 1.00 94.44 95 PHE A N 1
ATOM 699 C CA . PHE A 1 95 ? -6.304 -9.204 -9.532 1.00 94.44 95 PHE A CA 1
ATOM 700 C C . PHE A 1 95 ? -6.075 -7.777 -10.054 1.00 94.44 95 PHE A C 1
ATOM 702 O O . PHE A 1 95 ? -5.930 -7.572 -11.259 1.00 94.44 95 PHE A O 1
ATOM 709 N N . GLY A 1 96 ? -5.966 -6.796 -9.153 1.00 91.75 96 GLY A N 1
ATOM 710 C CA . GLY A 1 96 ? -5.665 -5.411 -9.513 1.00 91.75 96 GLY A CA 1
ATOM 711 C C . GLY A 1 96 ? -4.314 -5.267 -10.216 1.00 91.75 96 GLY A C 1
ATOM 712 O O . GLY A 1 96 ? -4.234 -4.644 -11.275 1.00 91.75 96 GLY A O 1
ATOM 713 N N . THR A 1 97 ? -3.254 -5.885 -9.684 1.00 90.75 97 THR A N 1
ATOM 714 C CA . THR A 1 97 ? -1.935 -5.867 -10.332 1.00 90.75 97 THR A CA 1
ATOM 715 C C . THR A 1 97 ? -1.965 -6.579 -11.683 1.00 90.75 97 THR A C 1
ATOM 717 O O . THR A 1 97 ? -1.351 -6.092 -12.631 1.00 90.75 97 THR A O 1
ATOM 720 N N . PHE A 1 98 ? -2.703 -7.685 -11.808 1.00 91.88 98 PHE A N 1
ATOM 721 C CA . PHE A 1 98 ? -2.833 -8.408 -13.072 1.00 91.88 98 PHE A CA 1
ATOM 722 C C . PHE A 1 98 ? -3.454 -7.531 -14.166 1.00 91.88 98 PHE A C 1
ATOM 724 O O . PHE A 1 98 ? -2.903 -7.435 -15.261 1.00 91.88 98 PHE A O 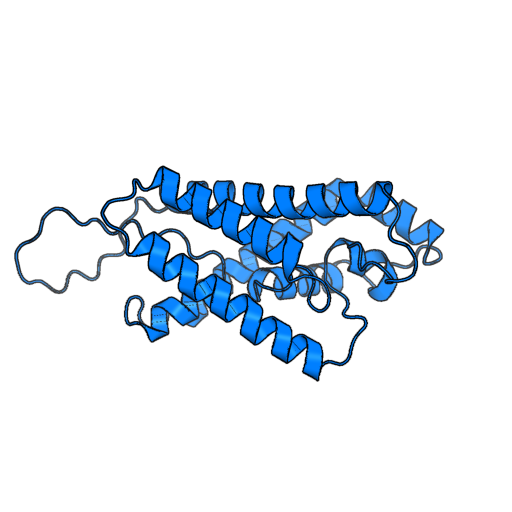1
ATOM 731 N N . ILE A 1 99 ? -4.535 -6.810 -13.850 1.00 93.44 99 ILE A N 1
ATOM 732 C CA . ILE A 1 99 ? -5.166 -5.863 -14.781 1.00 93.44 99 ILE A CA 1
ATOM 733 C C . ILE A 1 99 ? -4.174 -4.786 -15.233 1.00 93.44 99 ILE A C 1
ATOM 735 O O . ILE A 1 99 ? -4.088 -4.493 -16.426 1.00 93.44 99 ILE A O 1
ATOM 739 N N . ILE A 1 100 ? -3.399 -4.216 -14.306 1.00 91.06 100 ILE A N 1
ATOM 740 C CA . ILE A 1 100 ? -2.381 -3.208 -14.637 1.00 91.06 100 ILE A CA 1
ATOM 741 C C . ILE A 1 100 ? -1.323 -3.790 -15.581 1.00 91.06 100 ILE A C 1
ATOM 743 O O . ILE A 1 100 ? -0.980 -3.147 -16.573 1.00 91.06 100 ILE A O 1
ATOM 747 N N . ILE A 1 101 ? -0.847 -5.013 -15.335 1.00 88.31 101 ILE A N 1
ATOM 748 C CA . ILE A 1 101 ? 0.096 -5.689 -16.238 1.00 88.31 101 ILE A CA 1
ATOM 749 C C . ILE A 1 101 ? -0.509 -5.857 -17.635 1.00 88.31 101 ILE A C 1
ATOM 751 O O . ILE A 1 101 ? 0.181 -5.589 -18.615 1.00 88.31 101 ILE A O 1
ATOM 755 N N . CYS A 1 102 ? -1.780 -6.253 -17.741 1.00 90.81 102 CYS A N 1
ATOM 756 C CA . CYS A 1 102 ? -2.456 -6.400 -19.030 1.00 90.81 102 CYS A CA 1
ATOM 757 C C . CYS A 1 102 ? -2.579 -5.067 -19.781 1.00 90.81 102 CYS A C 1
ATOM 759 O O . CYS A 1 102 ? -2.253 -5.007 -20.963 1.00 90.81 102 CYS A O 1
ATOM 761 N N . ILE A 1 103 ? -3.008 -3.997 -19.102 1.00 92.94 103 ILE A N 1
ATOM 762 C CA . ILE A 1 103 ? -3.184 -2.667 -19.711 1.00 92.94 103 ILE A CA 1
ATOM 763 C C . ILE A 1 103 ? -1.845 -2.103 -20.198 1.00 92.94 103 ILE A C 1
ATOM 765 O O . ILE A 1 103 ? -1.765 -1.533 -21.284 1.00 92.94 103 ILE A O 1
ATOM 769 N N . TYR A 1 104 ? -0.784 -2.267 -19.407 1.00 89.12 104 TYR A N 1
ATOM 770 C CA . TYR A 1 104 ? 0.533 -1.708 -19.711 1.00 89.12 104 TYR A CA 1
ATOM 771 C C . TYR A 1 104 ? 1.486 -2.704 -20.379 1.00 89.12 104 TYR A C 1
ATOM 773 O O . TYR A 1 104 ? 2.679 -2.417 -20.475 1.00 89.12 104 TYR A O 1
ATOM 781 N N . TRP A 1 105 ? 0.993 -3.845 -20.871 1.00 88.06 105 TRP A N 1
ATOM 782 C CA . TRP A 1 105 ? 1.835 -4.944 -21.350 1.00 88.06 105 TRP A CA 1
ATOM 783 C C . TRP A 1 105 ? 2.840 -4.511 -22.422 1.00 88.06 105 TRP A C 1
ATOM 785 O O . TRP A 1 105 ? 4.028 -4.810 -22.320 1.00 88.06 105 TRP A O 1
ATOM 795 N N . GLU A 1 106 ? 2.397 -3.746 -23.419 1.00 86.88 106 GLU A N 1
ATOM 796 C CA . GLU A 1 106 ? 3.270 -3.268 -24.498 1.00 86.88 106 GLU A CA 1
ATOM 797 C C . GLU A 1 106 ? 4.374 -2.338 -23.980 1.00 86.88 106 GLU A C 1
ATOM 799 O O . GLU A 1 106 ? 5.546 -2.505 -24.321 1.00 86.88 106 GLU A O 1
ATOM 804 N N . ASN A 1 107 ? 4.022 -1.405 -23.091 1.00 86.75 107 ASN A N 1
ATOM 805 C CA . ASN A 1 107 ? 4.979 -0.486 -22.475 1.00 86.75 107 ASN A CA 1
ATOM 806 C C . ASN A 1 107 ? 5.988 -1.229 -21.589 1.00 86.75 107 ASN A C 1
ATOM 808 O O . ASN A 1 107 ? 7.180 -0.922 -21.616 1.00 86.75 107 ASN A O 1
ATOM 812 N N . ILE A 1 108 ? 5.526 -2.240 -20.850 1.00 85.50 108 ILE A N 1
ATOM 813 C CA . IL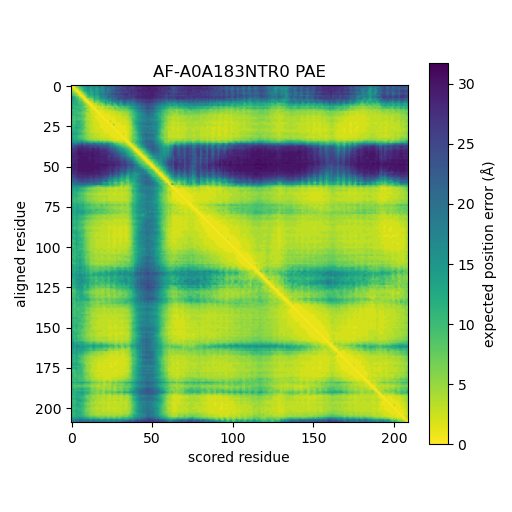E A 1 108 ? 6.368 -3.122 -20.034 1.00 85.50 108 ILE A CA 1
ATOM 814 C C . ILE A 1 108 ? 7.374 -3.867 -20.922 1.00 85.50 108 ILE A C 1
ATOM 816 O O . ILE A 1 108 ? 8.563 -3.905 -20.607 1.00 85.50 108 ILE A O 1
ATOM 820 N N . GLN A 1 109 ? 6.936 -4.405 -22.063 1.00 84.12 109 GLN A N 1
ATOM 821 C CA . GLN A 1 109 ? 7.807 -5.110 -23.009 1.00 84.12 109 GLN A CA 1
ATOM 822 C C . GLN A 1 109 ? 8.834 -4.183 -23.671 1.00 84.12 109 GLN A C 1
ATOM 824 O O . GLN A 1 109 ? 9.997 -4.560 -23.835 1.00 84.12 109 GLN A O 1
ATOM 829 N N . LEU A 1 110 ? 8.438 -2.960 -24.035 1.00 85.69 110 LEU A N 1
ATOM 830 C CA . LEU A 1 110 ? 9.368 -1.952 -24.550 1.00 85.69 110 LEU A CA 1
ATOM 831 C C . LEU A 1 110 ? 10.427 -1.588 -23.506 1.00 85.69 110 LEU A C 1
ATOM 833 O O . LEU A 1 110 ? 11.617 -1.557 -23.823 1.00 85.69 110 LEU A O 1
ATOM 837 N N . TYR A 1 111 ? 10.017 -1.390 -22.254 1.00 82.44 111 TYR A N 1
ATOM 838 C CA . TYR A 1 111 ? 10.936 -1.118 -21.154 1.00 82.44 111 TYR A CA 1
ATOM 839 C C . TYR A 1 111 ? 11.906 -2.287 -20.912 1.00 82.44 111 TYR A C 1
ATOM 841 O O . TYR A 1 111 ? 13.118 -2.081 -20.828 1.00 82.44 111 TYR A O 1
ATOM 849 N N . ALA A 1 112 ? 11.405 -3.525 -20.899 1.00 83.06 112 ALA A N 1
ATOM 850 C CA . ALA A 1 112 ? 12.226 -4.726 -20.746 1.00 83.06 112 ALA A CA 1
ATOM 851 C C . ALA A 1 112 ? 13.244 -4.896 -21.889 1.00 83.06 112 ALA A C 1
ATOM 853 O O . ALA A 1 112 ? 14.371 -5.335 -21.657 1.00 83.06 112 ALA A O 1
ATOM 854 N N . LYS A 1 113 ? 12.900 -4.517 -23.127 1.00 82.44 113 LYS A N 1
ATOM 855 C CA . LYS A 1 113 ? 13.847 -4.525 -24.259 1.00 82.44 113 LYS A CA 1
ATOM 856 C C . LYS A 1 113 ? 14.986 -3.524 -24.080 1.00 82.44 113 LYS A C 1
ATOM 858 O O . LYS A 1 113 ? 16.118 -3.853 -24.419 1.00 82.44 113 LYS A O 1
ATOM 863 N N . LEU A 1 114 ? 14.697 -2.340 -23.540 1.00 82.12 114 LEU A N 1
ATOM 864 C CA . LEU A 1 114 ? 15.693 -1.286 -23.335 1.00 82.12 114 LEU A CA 1
ATOM 865 C C . LEU A 1 114 ? 16.657 -1.593 -22.183 1.00 82.12 114 LEU A C 1
ATOM 867 O O . LEU A 1 114 ? 17.846 -1.313 -22.302 1.00 82.12 114 LEU A O 1
ATOM 871 N N . TYR A 1 115 ? 16.154 -2.161 -21.083 1.00 78.38 115 TYR A N 1
ATOM 872 C CA . TYR A 1 115 ? 16.922 -2.294 -19.838 1.00 78.38 115 TYR A CA 1
ATOM 873 C C . TYR A 1 115 ? 17.306 -3.732 -19.467 1.00 78.38 115 TYR A C 1
ATOM 875 O O . TYR A 1 115 ? 18.222 -3.925 -18.673 1.00 78.38 115 TYR A O 1
ATOM 883 N N . SER A 1 116 ? 16.647 -4.743 -20.039 1.00 75.00 116 SER A N 1
ATOM 884 C CA . SER A 1 116 ? 16.819 -6.157 -19.658 1.00 75.00 116 SER A CA 1
ATOM 885 C C . SER A 1 116 ? 16.926 -7.099 -20.858 1.00 75.00 116 SER A C 1
ATOM 887 O O . SER A 1 116 ? 16.625 -8.286 -20.744 1.00 75.00 116 SER A O 1
ATOM 889 N N . TYR A 1 117 ? 17.323 -6.592 -22.032 1.00 77.44 117 TYR A N 1
ATOM 890 C CA . TYR A 1 117 ? 17.466 -7.379 -23.269 1.00 77.44 117 TYR A CA 1
ATOM 891 C C . TYR A 1 117 ? 16.217 -8.214 -23.625 1.00 77.44 117 TYR A C 1
ATOM 893 O O . TYR A 1 117 ? 16.316 -9.287 -24.217 1.00 77.44 117 TYR A O 1
ATOM 901 N N . GLY A 1 118 ? 15.027 -7.737 -23.244 1.00 70.75 118 GLY A N 1
ATOM 902 C CA . GLY A 1 118 ? 13.751 -8.416 -23.480 1.00 70.75 118 GLY A CA 1
ATOM 903 C C . GLY A 1 118 ? 13.379 -9.485 -22.445 1.00 70.75 118 GLY A C 1
ATOM 904 O O . GLY A 1 118 ? 12.381 -10.175 -22.641 1.00 70.75 118 GLY A O 1
ATOM 905 N N . LYS A 1 119 ? 14.136 -9.629 -21.350 1.00 74.12 119 LYS A N 1
ATOM 906 C CA . LYS A 1 119 ? 13.783 -10.497 -20.217 1.00 74.12 119 LYS A CA 1
ATOM 907 C C . LYS A 1 119 ? 12.972 -9.737 -19.168 1.00 74.12 119 LYS A C 1
ATOM 909 O O . LYS A 1 119 ? 13.285 -8.597 -18.833 1.00 74.12 119 LYS A O 1
ATOM 914 N N . LEU A 1 120 ? 11.952 -10.387 -18.610 1.00 74.56 120 LEU A N 1
ATOM 915 C CA . LEU A 1 120 ? 11.110 -9.833 -17.544 1.00 74.56 120 LEU A CA 1
ATOM 916 C C . LEU A 1 120 ? 11.770 -10.036 -16.176 1.00 74.56 120 LEU A C 1
ATOM 918 O O . LEU A 1 120 ? 11.274 -10.768 -15.325 1.00 74.56 120 LEU A O 1
ATOM 922 N N . GLU A 1 121 ? 12.917 -9.392 -15.966 1.00 71.56 121 GLU A N 1
ATOM 923 C CA . GLU A 1 121 ? 13.645 -9.510 -14.705 1.00 71.56 121 GLU A CA 1
ATOM 924 C C . GLU A 1 121 ? 13.004 -8.675 -13.591 1.00 71.56 121 GLU A C 1
ATOM 926 O O . GLU A 1 121 ? 12.639 -7.507 -13.782 1.00 71.56 121 GLU A O 1
ATOM 931 N N . MET A 1 122 ? 12.937 -9.262 -12.391 1.00 68.25 122 MET A N 1
ATOM 932 C CA . MET A 1 122 ? 12.369 -8.626 -11.199 1.00 68.25 122 MET A CA 1
ATOM 933 C C . MET A 1 122 ? 13.081 -7.309 -10.863 1.00 68.25 122 MET A C 1
ATOM 935 O O . MET A 1 122 ? 12.421 -6.327 -10.548 1.00 68.25 122 MET A O 1
ATOM 939 N N . ASN A 1 123 ? 14.408 -7.257 -11.003 1.00 66.25 123 ASN A N 1
ATOM 940 C CA . ASN A 1 123 ? 15.214 -6.087 -10.638 1.00 66.25 123 ASN A CA 1
ATOM 941 C C . ASN A 1 123 ? 14.916 -4.846 -11.492 1.00 66.25 123 ASN A C 1
ATOM 943 O O . ASN A 1 123 ? 15.027 -3.724 -11.003 1.00 66.25 123 ASN A O 1
ATOM 947 N N . TYR A 1 124 ? 14.509 -5.037 -12.747 1.00 68.81 124 TYR A N 1
ATOM 948 C CA . TYR A 1 124 ? 14.270 -3.943 -13.687 1.00 68.81 124 TYR A CA 1
ATOM 949 C C . TYR A 1 124 ? 12.778 -3.721 -13.901 1.00 68.81 124 TYR A C 1
ATOM 951 O O . TYR A 1 124 ? 12.228 -2.683 -13.538 1.00 68.81 124 TYR A O 1
ATOM 959 N N . THR A 1 125 ? 12.100 -4.728 -14.446 1.00 71.50 125 THR A N 1
ATOM 960 C CA . THR A 1 125 ? 10.682 -4.629 -14.797 1.00 71.50 125 THR A CA 1
ATOM 961 C C . THR A 1 125 ? 9.806 -4.721 -13.549 1.00 71.50 125 THR A C 1
ATOM 963 O O . THR A 1 125 ? 8.820 -3.996 -13.427 1.00 71.50 125 THR A O 1
ATOM 966 N N . GLY A 1 126 ? 10.204 -5.545 -12.573 1.00 67.62 126 GLY A N 1
ATOM 967 C CA . GLY A 1 126 ? 9.491 -5.673 -11.298 1.00 67.62 126 GLY A CA 1
ATOM 968 C C . GLY A 1 126 ? 9.507 -4.394 -10.455 1.00 67.62 126 GLY A C 1
ATOM 969 O O . GLY A 1 126 ? 8.519 -4.109 -9.781 1.00 67.62 126 GLY A O 1
ATOM 970 N N . SER A 1 127 ? 10.549 -3.559 -10.575 1.00 73.25 127 SER A N 1
ATOM 971 C CA . SER A 1 127 ? 10.631 -2.256 -9.887 1.00 73.25 127 SER A CA 1
ATOM 972 C C . SER A 1 127 ? 9.469 -1.324 -10.249 1.00 73.25 127 SER A C 1
ATOM 974 O O . SER A 1 127 ? 9.104 -0.442 -9.472 1.00 73.25 127 SER A O 1
ATOM 976 N N . LEU A 1 128 ? 8.851 -1.484 -11.426 1.00 74.50 128 LEU A N 1
ATOM 977 C CA . LEU A 1 128 ? 7.699 -0.674 -11.838 1.00 74.50 128 LEU A CA 1
ATOM 978 C C . LEU A 1 128 ? 6.476 -0.885 -10.938 1.00 74.50 128 LEU A C 1
ATOM 980 O O . LEU A 1 128 ? 5.719 0.059 -10.725 1.00 74.50 128 LEU A O 1
ATOM 984 N N . LEU A 1 129 ? 6.304 -2.097 -10.411 1.00 76.44 129 LEU A N 1
ATOM 985 C CA . LEU A 1 129 ? 5.088 -2.534 -9.724 1.00 76.44 129 LEU A CA 1
ATOM 986 C C . LEU A 1 129 ? 5.313 -2.851 -8.241 1.00 76.44 129 LEU A C 1
ATOM 988 O O . LEU A 1 129 ? 4.358 -2.842 -7.469 1.00 76.44 129 LEU A O 1
ATOM 992 N N . VAL A 1 130 ? 6.555 -3.132 -7.845 1.00 81.56 130 VAL A N 1
ATOM 993 C CA . VAL A 1 130 ? 6.935 -3.566 -6.496 1.00 81.56 130 VAL A CA 1
ATOM 994 C C . VAL A 1 130 ? 8.162 -2.797 -6.012 1.00 81.56 130 VAL A C 1
ATOM 996 O O . VAL A 1 130 ? 9.023 -2.401 -6.799 1.00 81.56 130 VAL A O 1
ATOM 999 N N . ASN A 1 131 ? 8.279 -2.631 -4.693 1.00 79.88 131 ASN A N 1
ATOM 1000 C CA . ASN A 1 131 ? 9.441 -1.987 -4.090 1.00 79.88 131 ASN A CA 1
ATOM 1001 C C . ASN A 1 131 ? 10.610 -2.959 -3.993 1.00 79.88 131 ASN A C 1
ATOM 1003 O O . ASN A 1 131 ? 10.485 -4.064 -3.456 1.00 79.88 131 ASN A O 1
ATOM 1007 N N . ILE A 1 132 ? 11.769 -2.517 -4.463 1.00 81.12 132 ILE A N 1
ATOM 1008 C CA . ILE A 1 132 ? 13.013 -3.282 -4.414 1.00 81.12 132 ILE A CA 1
ATOM 1009 C C . ILE A 1 132 ? 13.978 -2.510 -3.527 1.00 81.12 132 ILE A C 1
ATOM 1011 O O . ILE A 1 132 ? 14.618 -1.602 -4.023 1.00 81.12 132 ILE A O 1
ATOM 1015 N N . PRO A 1 133 ? 14.043 -2.764 -2.213 1.00 79.75 133 PRO A N 1
ATOM 1016 C CA . PRO A 1 133 ? 14.824 -1.933 -1.299 1.00 79.75 133 PRO A CA 1
ATOM 1017 C C . PRO A 1 133 ? 16.312 -1.889 -1.684 1.00 79.75 133 PRO A C 1
ATOM 1019 O O . PRO A 1 133 ? 16.914 -2.925 -1.948 1.00 79.75 133 PRO A O 1
ATOM 1022 N N . ASN A 1 134 ? 16.905 -0.691 -1.653 1.00 77.62 134 ASN A N 1
ATOM 1023 C CA . ASN A 1 134 ? 18.336 -0.470 -1.925 1.00 77.62 134 ASN A CA 1
ATOM 1024 C C . ASN A 1 134 ? 19.193 -0.393 -0.647 1.00 77.62 134 ASN A C 1
ATOM 1026 O O . ASN A 1 134 ? 20.396 -0.152 -0.717 1.00 77.62 134 ASN A O 1
ATOM 1030 N N . VAL A 1 135 ? 18.578 -0.558 0.525 1.00 85.44 135 VAL A N 1
ATOM 1031 C CA . VAL A 1 135 ? 19.229 -0.473 1.840 1.00 85.44 135 VAL A CA 1
ATOM 1032 C C . VAL A 1 135 ? 19.094 -1.794 2.595 1.00 85.44 135 VAL A C 1
ATOM 1034 O O . VAL A 1 135 ? 18.380 -2.701 2.168 1.00 85.44 135 VAL A O 1
ATOM 1037 N N . SER A 1 136 ? 19.784 -1.921 3.732 1.00 89.19 136 SER A N 1
ATOM 1038 C CA . SER A 1 136 ? 19.757 -3.147 4.531 1.00 89.19 136 SER A CA 1
ATOM 1039 C C . SER A 1 136 ? 18.338 -3.516 4.988 1.00 89.19 136 SER A C 1
ATOM 1041 O O . SER A 1 136 ? 17.500 -2.657 5.285 1.00 89.19 136 SER A O 1
ATOM 1043 N N . HIS A 1 137 ? 18.074 -4.821 5.096 1.00 87.38 137 HIS A N 1
ATOM 1044 C CA . HIS A 1 137 ? 16.765 -5.336 5.514 1.00 87.38 137 HIS A CA 1
ATOM 1045 C C . HIS A 1 137 ? 16.350 -4.848 6.908 1.00 87.38 137 HIS A C 1
ATOM 1047 O O . HIS A 1 137 ? 15.170 -4.611 7.148 1.00 87.38 137 HIS A O 1
ATOM 1053 N N . GLN A 1 138 ? 17.314 -4.657 7.813 1.00 90.00 138 GLN A N 1
ATOM 1054 C CA . GLN A 1 138 ? 17.062 -4.149 9.163 1.00 90.00 138 GLN A CA 1
ATOM 1055 C C . GLN A 1 138 ? 16.534 -2.711 9.138 1.00 90.00 138 GLN A C 1
ATOM 1057 O O . GLN A 1 138 ? 15.582 -2.397 9.848 1.00 90.00 138 GLN A O 1
ATOM 1062 N N . LEU A 1 139 ? 17.108 -1.852 8.290 1.00 89.25 139 LEU A N 1
ATOM 1063 C CA . LEU A 1 139 ? 16.677 -0.461 8.179 1.00 89.25 139 LEU A CA 1
ATOM 1064 C C . LEU A 1 139 ? 15.289 -0.362 7.536 1.00 89.25 139 LEU A C 1
ATOM 1066 O O . LEU A 1 139 ? 14.443 0.388 8.014 1.00 89.25 139 LEU A O 1
ATOM 1070 N N . CYS A 1 140 ? 15.027 -1.188 6.517 1.00 88.50 140 CYS A N 1
ATOM 1071 C CA . CYS A 1 140 ? 13.696 -1.311 5.921 1.00 88.50 140 CYS A CA 1
ATOM 1072 C C . CYS A 1 140 ? 12.649 -1.760 6.946 1.00 88.50 140 CYS A C 1
ATOM 1074 O O . CYS A 1 140 ? 11.542 -1.233 6.971 1.00 88.50 140 CYS A O 1
ATOM 1076 N N . LEU A 1 141 ? 12.991 -2.728 7.799 1.00 90.12 141 LEU A N 1
ATOM 1077 C CA . LEU A 1 141 ? 12.089 -3.222 8.835 1.00 90.12 141 LEU A CA 1
ATOM 1078 C C . LEU A 1 141 ? 11.751 -2.120 9.846 1.00 90.12 141 LEU A C 1
ATOM 1080 O O . LEU A 1 141 ? 10.582 -1.946 10.181 1.00 90.12 141 LEU A O 1
ATOM 1084 N N . LEU A 1 142 ? 12.748 -1.359 10.306 1.00 91.06 142 LEU A N 1
ATOM 1085 C CA . LEU A 1 142 ? 12.523 -0.253 11.241 1.00 91.06 142 LEU A CA 1
ATOM 1086 C C . LEU A 1 142 ? 11.644 0.843 10.633 1.00 91.06 142 LEU A C 1
ATOM 1088 O O . LEU A 1 142 ? 10.691 1.281 11.276 1.00 91.06 142 LEU A O 1
ATOM 1092 N N . ASP A 1 143 ? 11.925 1.241 9.393 1.00 89.69 143 ASP A N 1
ATOM 1093 C CA . ASP A 1 143 ? 11.120 2.233 8.676 1.00 89.69 143 ASP A CA 1
ATOM 1094 C C . ASP A 1 143 ? 9.675 1.742 8.488 1.00 89.69 143 ASP A C 1
ATOM 1096 O O . ASP A 1 143 ? 8.723 2.459 8.791 1.00 89.69 143 ASP A O 1
ATOM 1100 N N . TYR A 1 144 ? 9.490 0.470 8.117 1.00 90.62 144 TYR A N 1
ATOM 1101 C CA . TYR A 1 144 ? 8.163 -0.137 8.018 1.00 90.62 144 TYR A CA 1
ATOM 1102 C C . TYR A 1 144 ? 7.399 -0.087 9.343 1.00 90.62 144 TYR A C 1
ATOM 1104 O O . TYR A 1 144 ? 6.239 0.326 9.359 1.00 90.62 144 TYR A O 1
ATOM 1112 N N . ILE A 1 145 ? 8.033 -0.467 10.458 1.00 91.25 145 ILE A N 1
ATOM 1113 C CA . ILE A 1 145 ? 7.393 -0.426 11.779 1.00 91.25 145 ILE A CA 1
ATOM 1114 C C . ILE A 1 145 ? 6.969 1.003 12.120 1.00 91.25 145 ILE A C 1
ATOM 1116 O O . ILE A 1 145 ? 5.814 1.214 12.490 1.00 91.25 145 ILE A O 1
ATOM 1120 N N . ILE A 1 146 ? 7.867 1.979 11.981 1.00 91.94 146 ILE A N 1
ATOM 1121 C CA . ILE A 1 146 ? 7.596 3.377 12.339 1.00 91.94 146 ILE A CA 1
ATOM 1122 C C . ILE A 1 146 ? 6.472 3.939 11.463 1.00 91.94 146 ILE A C 1
ATOM 1124 O O . ILE A 1 146 ? 5.451 4.404 11.977 1.00 91.94 146 ILE A O 1
ATOM 1128 N N . SER A 1 147 ? 6.622 3.830 10.146 1.00 91.06 147 SER A N 1
ATOM 1129 C CA . SER A 1 147 ? 5.693 4.401 9.175 1.00 91.06 147 SER A CA 1
ATOM 1130 C C . SER A 1 147 ? 4.307 3.756 9.260 1.00 91.06 147 SER A C 1
ATOM 1132 O O . SER A 1 147 ? 3.295 4.460 9.280 1.00 91.06 147 SER A O 1
ATOM 1134 N N . ASN A 1 148 ? 4.230 2.429 9.406 1.00 90.81 148 ASN A N 1
ATOM 1135 C CA . ASN A 1 148 ? 2.955 1.726 9.550 1.00 90.81 148 ASN A CA 1
ATOM 1136 C C . ASN A 1 148 ? 2.286 1.974 10.917 1.00 90.81 148 ASN A C 1
ATOM 1138 O O . ASN A 1 148 ? 1.054 1.997 10.997 1.00 90.81 148 ASN A O 1
ATOM 1142 N N . THR A 1 149 ? 3.064 2.196 11.983 1.00 91.31 149 THR A N 1
ATOM 1143 C CA . THR A 1 149 ? 2.525 2.555 13.308 1.00 91.31 149 THR A CA 1
ATOM 1144 C C . THR A 1 149 ? 1.899 3.944 13.280 1.00 91.31 149 THR A C 1
ATOM 1146 O O . THR A 1 149 ? 0.748 4.093 13.687 1.00 91.31 149 THR A O 1
ATOM 1149 N N . ILE A 1 150 ? 2.606 4.943 12.737 1.00 92.50 150 ILE A N 1
ATOM 1150 C CA . ILE A 1 150 ? 2.084 6.311 12.573 1.00 92.50 150 ILE A CA 1
ATOM 1151 C C . ILE A 1 150 ? 0.819 6.293 11.707 1.00 92.50 150 ILE A C 1
ATOM 1153 O O . ILE A 1 150 ? -0.204 6.863 12.088 1.00 92.50 150 ILE A O 1
ATOM 1157 N N . TYR A 1 151 ? 0.868 5.581 10.577 1.00 91.88 151 TYR A N 1
ATOM 1158 C CA . TYR A 1 151 ? -0.268 5.413 9.675 1.00 91.88 151 TYR A CA 1
ATOM 1159 C C . TYR A 1 151 ? -1.496 4.839 10.394 1.00 91.88 151 TYR A C 1
ATOM 1161 O O . TYR A 1 151 ? -2.571 5.441 10.378 1.00 91.88 151 TYR A O 1
ATOM 1169 N N . SER A 1 152 ? -1.329 3.700 11.069 1.00 90.38 152 SER A N 1
ATOM 1170 C CA . SER A 1 152 ? -2.426 3.010 11.752 1.00 90.38 152 SER A CA 1
ATOM 1171 C C . SER A 1 152 ? -2.982 3.839 12.911 1.00 90.38 152 SER A C 1
ATOM 1173 O O . SER A 1 152 ? -4.198 3.925 13.074 1.00 90.38 152 SER A O 1
ATOM 1175 N N . TRP A 1 153 ? -2.115 4.491 13.691 1.00 90.44 153 TRP A N 1
ATOM 1176 C CA . TRP A 1 153 ? -2.530 5.287 14.844 1.00 90.44 153 TRP A CA 1
ATOM 1177 C C . TRP A 1 153 ? -3.380 6.493 14.437 1.00 90.44 153 TRP A C 1
ATOM 1179 O O . TRP A 1 153 ? -4.446 6.714 15.012 1.00 90.44 153 TRP A O 1
ATOM 1189 N N . ILE A 1 154 ? -2.974 7.239 13.408 1.00 91.88 154 ILE A N 1
ATOM 1190 C CA . ILE A 1 154 ? -3.739 8.414 12.976 1.00 91.88 154 ILE A CA 1
ATOM 1191 C C . ILE A 1 154 ? -5.071 8.001 12.335 1.00 91.88 154 ILE A C 1
ATOM 1193 O O . ILE A 1 154 ? -6.082 8.657 12.578 1.00 91.88 154 ILE A O 1
ATOM 1197 N N . ILE A 1 155 ? -5.125 6.889 11.594 1.00 89.12 155 ILE A N 1
ATOM 1198 C CA . ILE A 1 155 ? -6.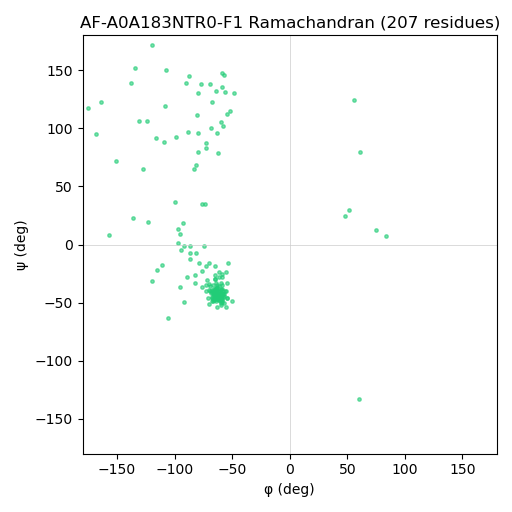398 6.356 11.071 1.00 89.12 155 ILE A CA 1
ATOM 1199 C C . ILE A 1 155 ? -7.375 6.048 12.205 1.00 89.12 155 ILE A C 1
ATOM 1201 O O . ILE A 1 155 ? -8.557 6.371 12.105 1.00 89.12 155 ILE A O 1
ATOM 1205 N N . LEU A 1 156 ? -6.891 5.456 13.297 1.00 86.69 156 LEU A N 1
ATOM 1206 C CA . LEU A 1 156 ? -7.723 5.179 14.465 1.00 86.69 156 LEU A CA 1
ATOM 1207 C C . LEU A 1 156 ? -8.244 6.466 15.109 1.00 86.69 156 LEU A C 1
ATOM 1209 O O . LEU A 1 156 ? -9.411 6.508 15.486 1.00 86.69 156 LEU A O 1
ATOM 1213 N N . ILE A 1 157 ? -7.419 7.515 15.190 1.00 89.19 157 ILE A N 1
ATOM 1214 C CA . ILE A 1 157 ? -7.834 8.835 15.691 1.00 89.19 157 ILE A CA 1
ATOM 1215 C C . ILE A 1 157 ? -8.915 9.444 14.790 1.00 89.19 157 ILE A C 1
ATOM 1217 O O . ILE A 1 157 ? -9.939 9.898 15.297 1.00 89.19 157 ILE A O 1
ATOM 1221 N N . ILE A 1 158 ? -8.720 9.420 13.466 1.00 87.06 158 ILE A N 1
ATOM 1222 C CA . ILE A 1 158 ? -9.685 9.951 12.491 1.00 87.06 158 ILE A CA 1
ATOM 1223 C C . ILE A 1 158 ? -11.021 9.208 12.604 1.00 87.06 158 ILE A C 1
ATOM 1225 O O . ILE A 1 158 ? -12.066 9.842 12.725 1.00 87.06 158 ILE A O 1
ATOM 1229 N N . ASN A 1 159 ? -10.986 7.875 12.633 1.00 82.62 159 ASN A N 1
ATOM 1230 C CA . ASN A 1 159 ? -12.192 7.046 12.677 1.00 82.62 159 ASN A CA 1
ATOM 1231 C C . ASN A 1 159 ? -12.900 7.071 14.041 1.00 82.62 159 ASN A C 1
ATOM 1233 O O . ASN A 1 159 ? -14.063 6.687 14.128 1.00 82.62 159 ASN A O 1
ATOM 1237 N N . ASN A 1 160 ? -12.220 7.485 15.115 1.00 82.94 160 ASN A N 1
ATOM 1238 C CA . ASN A 1 160 ? -12.828 7.645 16.440 1.00 82.94 160 ASN A CA 1
ATOM 1239 C C . ASN A 1 160 ? -13.369 9.064 16.684 1.00 82.94 160 ASN A C 1
ATOM 1241 O O . ASN A 1 160 ? -13.898 9.341 17.759 1.00 82.94 160 ASN A O 1
ATOM 1245 N N . ASN A 1 161 ? -13.215 9.979 15.724 1.00 82.88 161 ASN A N 1
ATOM 1246 C CA . ASN A 1 161 ? -13.677 11.352 15.861 1.00 82.88 161 ASN A CA 1
ATOM 1247 C C . ASN A 1 161 ? -15.137 11.491 15.401 1.00 82.88 161 ASN A C 1
ATOM 1249 O O . ASN A 1 161 ? -15.417 11.664 14.216 1.00 82.88 161 ASN A O 1
ATOM 1253 N N . HIS A 1 162 ? -16.063 11.454 16.361 1.00 75.94 162 HIS A N 1
ATOM 1254 C CA . HIS A 1 162 ? -17.507 11.546 16.113 1.00 75.94 162 HIS A CA 1
ATOM 1255 C C . HIS A 1 162 ? -17.969 12.897 15.541 1.00 75.94 162 HIS A C 1
ATOM 1257 O O . HIS A 1 162 ? -19.046 12.971 14.957 1.00 75.94 162 HIS A O 1
ATOM 1263 N N . ASN A 1 163 ? -17.165 13.957 15.667 1.00 83.75 163 ASN A N 1
ATOM 1264 C CA . ASN A 1 163 ? -17.517 15.289 15.160 1.00 83.75 163 ASN A CA 1
ATOM 1265 C C . ASN A 1 163 ? -17.256 15.448 13.656 1.00 83.75 163 ASN A C 1
ATOM 1267 O O . ASN A 1 163 ? -17.566 16.490 13.080 1.00 83.75 163 ASN A O 1
ATOM 1271 N N . LEU A 1 164 ? -16.621 14.459 13.028 1.00 80.94 164 LEU A N 1
ATOM 1272 C CA . LEU A 1 164 ? -16.107 14.561 11.673 1.00 80.94 164 LEU A CA 1
ATOM 1273 C C . LEU A 1 164 ? -16.961 13.710 10.734 1.00 80.94 164 LEU A C 1
ATOM 1275 O O . LEU A 1 164 ? -17.037 12.493 10.909 1.00 80.94 164 LEU A O 1
ATOM 1279 N N . SER A 1 165 ? -17.592 14.343 9.738 1.00 85.38 165 SER A N 1
ATOM 1280 C CA . SER A 1 165 ? -18.423 13.630 8.763 1.00 85.38 165 SER A CA 1
ATOM 1281 C C . SER A 1 165 ? -17.623 12.548 8.055 1.00 85.38 165 SER A C 1
ATOM 1283 O O . SER A 1 165 ? -16.445 12.725 7.743 1.00 85.38 165 SER A O 1
ATOM 1285 N N . TYR A 1 166 ? -18.301 11.452 7.738 1.00 80.38 166 TYR A N 1
ATOM 1286 C CA . TYR A 1 166 ? -17.701 10.282 7.113 1.00 80.38 166 TYR A CA 1
ATOM 1287 C C . TYR A 1 166 ? -16.865 10.622 5.868 1.00 80.38 166 TYR A C 1
ATOM 1289 O O . TYR A 1 166 ? -15.701 10.253 5.768 1.00 80.38 166 TYR A O 1
ATOM 1297 N N . GLU A 1 167 ? -17.417 11.425 4.960 1.00 84.69 167 GLU A N 1
ATOM 1298 C CA . GLU A 1 167 ? -16.756 11.867 3.725 1.00 84.69 167 GLU A CA 1
ATOM 1299 C C . GLU A 1 167 ? -15.418 12.575 3.990 1.00 84.69 167 GLU A C 1
ATOM 1301 O O . GLU A 1 167 ? -14.424 12.325 3.305 1.00 84.69 167 GLU A O 1
ATOM 1306 N N . PHE A 1 168 ? -15.357 13.407 5.034 1.00 86.75 168 PHE A N 1
ATOM 1307 C CA . PHE A 1 168 ? -14.121 14.074 5.429 1.00 86.75 168 PHE A CA 1
ATOM 1308 C C . PHE A 1 168 ? -13.107 13.093 6.021 1.00 86.75 168 PHE A C 1
ATOM 1310 O O . PHE A 1 168 ? -11.914 13.249 5.762 1.00 86.75 168 PHE A O 1
ATOM 1317 N N . GLN A 1 169 ? -13.543 12.054 6.745 1.00 87.81 169 GLN A N 1
ATOM 1318 C CA . GLN A 1 169 ? -12.636 11.017 7.260 1.00 87.81 169 GLN A CA 1
ATOM 1319 C C . GLN A 1 169 ? -11.860 10.359 6.110 1.00 87.81 169 GLN A C 1
ATOM 1321 O O . GLN A 1 169 ? -10.643 10.197 6.204 1.00 87.81 169 GLN A O 1
ATOM 1326 N N . LEU A 1 170 ? -12.528 10.063 4.988 1.00 88.44 170 LEU A N 1
ATOM 1327 C CA . LEU A 1 170 ? -11.892 9.462 3.810 1.00 88.44 170 LEU A CA 1
ATOM 1328 C C . LEU A 1 170 ? -10.842 10.389 3.206 1.00 88.44 170 LEU A C 1
ATOM 1330 O O . LEU A 1 170 ? -9.731 9.946 2.909 1.00 88.44 170 LEU A O 1
ATOM 1334 N N . ILE A 1 171 ? -11.180 11.672 3.057 1.00 90.31 171 ILE A N 1
ATOM 1335 C CA . ILE A 1 171 ? -10.265 12.686 2.524 1.00 90.31 171 ILE A CA 1
ATOM 1336 C C . ILE A 1 171 ? -9.022 12.791 3.413 1.00 90.31 171 ILE A C 1
ATOM 1338 O O . ILE A 1 171 ? -7.902 12.768 2.898 1.00 90.31 171 ILE A O 1
ATOM 1342 N N . TYR A 1 172 ? -9.190 12.829 4.739 1.00 91.56 172 TYR A N 1
ATOM 1343 C CA . TYR A 1 172 ? -8.060 12.869 5.668 1.00 91.56 172 TYR A CA 1
ATOM 1344 C C . TYR A 1 172 ? -7.196 11.609 5.596 1.00 91.56 172 TYR A C 1
ATOM 1346 O O . TYR A 1 172 ? -5.972 11.725 5.597 1.00 91.56 172 TYR A O 1
ATOM 1354 N N . ILE A 1 173 ? -7.793 10.418 5.470 1.00 91.06 173 ILE A N 1
ATOM 1355 C CA . ILE A 1 173 ? -7.035 9.166 5.309 1.00 91.06 173 ILE A CA 1
ATOM 1356 C C . ILE A 1 173 ? -6.233 9.172 3.997 1.00 91.06 173 ILE A C 1
ATOM 1358 O O . ILE A 1 173 ? -5.082 8.730 3.977 1.00 91.06 173 ILE A O 1
ATOM 1362 N N . GLY A 1 174 ? -6.805 9.692 2.909 1.00 90.75 174 GLY A N 1
ATOM 1363 C CA . GLY A 1 174 ? -6.108 9.849 1.632 1.00 90.75 174 GLY A CA 1
ATOM 1364 C C . GLY A 1 174 ? -4.938 10.824 1.697 1.00 90.75 174 GLY A C 1
ATOM 1365 O O . GLY A 1 174 ? -3.831 10.485 1.277 1.00 90.75 174 GLY A O 1
ATOM 1366 N N . LEU A 1 175 ? -5.165 12.008 2.275 1.00 93.00 175 LEU A N 1
ATOM 1367 C CA . LEU A 1 175 ? -4.129 13.024 2.487 1.00 93.00 175 LEU A CA 1
ATOM 1368 C C . LEU A 1 175 ? -2.995 12.498 3.363 1.00 93.00 175 LEU A C 1
ATOM 1370 O O . LEU A 1 175 ? -1.823 12.704 3.053 1.00 93.00 175 LEU A O 1
ATOM 1374 N N . LEU A 1 176 ? -3.339 11.774 4.425 1.00 92.62 176 LEU A N 1
ATOM 1375 C CA . LEU A 1 176 ? -2.377 11.106 5.285 1.00 92.62 176 LEU A CA 1
ATOM 1376 C C . LEU A 1 176 ? -1.544 10.086 4.502 1.00 92.62 176 LEU A C 1
ATOM 1378 O O . LEU A 1 176 ? -0.323 10.070 4.633 1.00 92.62 176 LEU A O 1
ATOM 1382 N N . PHE A 1 177 ? -2.172 9.267 3.656 1.00 91.31 177 PHE A N 1
ATOM 1383 C CA . PHE A 1 177 ? -1.449 8.288 2.845 1.00 91.31 177 PHE A CA 1
ATOM 1384 C C . PHE A 1 177 ? -0.489 8.963 1.853 1.00 91.31 177 PHE A C 1
ATOM 1386 O O . PHE A 1 177 ? 0.673 8.565 1.763 1.00 91.31 177 PHE A O 1
ATOM 1393 N N . THR A 1 178 ? -0.924 10.036 1.183 1.00 92.00 178 THR A N 1
ATOM 1394 C CA . THR A 1 178 ? -0.045 10.865 0.340 1.00 92.00 178 THR A CA 1
ATOM 1395 C C . THR A 1 178 ? 1.103 11.473 1.138 1.00 92.00 178 THR A C 1
ATOM 1397 O O . THR A 1 178 ? 2.238 11.441 0.669 1.00 92.00 178 THR A O 1
ATOM 1400 N N . GLY A 1 179 ? 0.837 11.998 2.335 1.00 91.19 179 GLY A N 1
ATOM 1401 C CA . GLY A 1 179 ? 1.849 12.603 3.197 1.00 91.19 179 GLY A CA 1
ATOM 1402 C C . GLY A 1 179 ? 2.905 11.601 3.658 1.00 91.19 179 GLY A C 1
ATOM 1403 O O . GLY A 1 179 ? 4.096 11.888 3.556 1.00 91.19 179 GLY A O 1
ATOM 1404 N N . ILE A 1 180 ? 2.496 10.407 4.098 1.00 90.50 180 ILE A N 1
ATOM 1405 C CA . ILE A 1 180 ? 3.435 9.356 4.516 1.00 90.50 180 ILE A CA 1
ATOM 1406 C C . ILE A 1 180 ? 4.255 8.875 3.325 1.00 90.50 180 ILE A C 1
ATOM 1408 O O . ILE A 1 180 ? 5.474 8.793 3.441 1.00 90.50 180 ILE A O 1
ATOM 1412 N N . ILE A 1 181 ? 3.638 8.626 2.165 1.00 87.88 181 ILE A N 1
ATOM 1413 C CA . ILE A 1 181 ? 4.413 8.272 0.972 1.00 87.88 181 ILE A CA 1
ATOM 1414 C C . ILE A 1 181 ? 5.369 9.407 0.617 1.00 87.88 181 ILE A C 1
ATOM 1416 O O . ILE A 1 181 ? 6.518 9.129 0.340 1.00 87.88 181 ILE A O 1
ATOM 1420 N N . GLY A 1 182 ? 4.944 10.668 0.663 1.00 85.56 182 GLY A N 1
ATOM 1421 C CA . GLY A 1 182 ? 5.791 11.806 0.305 1.00 85.56 182 GLY A CA 1
ATOM 1422 C C . GLY A 1 182 ? 6.928 12.122 1.285 1.00 85.56 182 GLY A C 1
ATOM 1423 O O . GLY A 1 182 ? 7.829 12.873 0.923 1.00 85.56 182 GLY A O 1
ATOM 1424 N N . SER A 1 183 ? 6.892 11.598 2.514 1.00 85.56 183 SER A N 1
ATOM 1425 C CA . SER A 1 183 ? 7.863 11.935 3.571 1.00 85.56 183 SER A CA 1
ATOM 1426 C C . SER A 1 183 ? 8.671 10.744 4.086 1.00 85.56 183 SER A C 1
ATOM 1428 O O . SER A 1 183 ? 9.829 10.914 4.460 1.00 85.56 183 SER A O 1
ATOM 1430 N N . LEU A 1 184 ? 8.090 9.543 4.086 1.00 83.50 184 LEU A N 1
ATOM 1431 C CA . LEU A 1 184 ? 8.631 8.337 4.721 1.00 83.50 184 LEU A CA 1
ATOM 1432 C C . LEU A 1 184 ? 8.801 7.162 3.736 1.00 83.50 184 LEU A C 1
ATOM 1434 O O . LEU A 1 184 ? 8.916 6.014 4.148 1.00 83.50 184 LEU A O 1
ATOM 1438 N N . SER A 1 185 ? 8.836 7.406 2.421 1.00 81.50 185 SER A N 1
ATOM 1439 C CA . SER A 1 185 ? 8.982 6.323 1.430 1.00 81.50 185 SER A CA 1
ATOM 1440 C C . SER A 1 185 ? 10.417 6.062 0.966 1.00 81.50 185 SER A C 1
ATOM 1442 O O . SER A 1 185 ? 10.605 5.364 -0.031 1.00 81.50 185 SER A O 1
ATOM 1444 N N . LEU A 1 186 ? 11.440 6.660 1.581 1.00 79.44 186 LEU A N 1
ATOM 1445 C CA . LEU A 1 186 ? 12.799 6.601 1.024 1.00 79.44 186 LEU A CA 1
ATOM 1446 C C . LEU A 1 186 ? 13.397 5.189 1.071 1.00 79.44 186 LEU A C 1
ATOM 1448 O O . LEU A 1 186 ? 14.012 4.767 0.092 1.00 79.44 186 LEU A O 1
ATOM 1452 N N . ASN A 1 187 ? 13.192 4.441 2.161 1.00 83.75 187 ASN A N 1
ATOM 1453 C CA . ASN A 1 187 ? 13.752 3.089 2.275 1.00 83.75 187 ASN A CA 1
ATOM 1454 C C . ASN A 1 187 ? 12.771 2.028 1.776 1.00 83.75 187 ASN A C 1
ATOM 1456 O O . ASN A 1 187 ? 13.128 1.172 0.966 1.00 83.75 187 ASN A O 1
ATOM 1460 N N . ILE A 1 188 ? 11.528 2.093 2.256 1.00 81.75 188 ILE A N 1
ATOM 1461 C CA . ILE A 1 188 ? 10.507 1.064 2.013 1.00 81.75 188 ILE A CA 1
ATOM 1462 C C . ILE A 1 188 ? 9.595 1.363 0.826 1.00 81.75 188 ILE A C 1
ATOM 1464 O O . ILE A 1 188 ? 8.749 0.531 0.497 1.00 81.75 188 ILE A O 1
ATOM 1468 N N . GLY A 1 189 ? 9.727 2.530 0.188 1.00 81.62 189 GLY A N 1
ATOM 1469 C CA . GLY A 1 189 ? 8.813 2.964 -0.864 1.00 81.62 189 GLY A CA 1
ATOM 1470 C C . GLY A 1 189 ? 7.377 3.067 -0.349 1.00 81.62 189 GLY A C 1
ATOM 1471 O O . GLY A 1 189 ? 7.095 3.593 0.722 1.00 81.62 189 GLY A O 1
ATOM 1472 N N . ILE A 1 190 ? 6.455 2.513 -1.124 1.00 76.69 190 ILE A N 1
ATOM 1473 C CA . ILE A 1 190 ? 5.009 2.499 -0.861 1.00 76.69 190 ILE A CA 1
ATOM 1474 C C . ILE A 1 190 ? 4.587 1.216 -0.103 1.00 76.69 190 ILE A C 1
ATOM 1476 O O . ILE A 1 190 ? 3.423 0.825 -0.077 1.00 76.69 190 ILE A O 1
ATOM 1480 N N . GLY A 1 191 ? 5.545 0.529 0.526 1.00 77.12 191 GLY A N 1
ATOM 1481 C CA . GLY A 1 191 ? 5.402 -0.806 1.120 1.00 77.12 191 GLY A CA 1
ATOM 1482 C C . GLY A 1 191 ? 4.653 -0.832 2.454 1.00 77.12 191 GLY A C 1
ATOM 1483 O O . GLY A 1 191 ? 5.006 -1.610 3.327 1.00 77.12 191 GLY A O 1
ATOM 1484 N N . LEU A 1 192 ? 3.647 0.024 2.643 1.00 82.38 192 LEU A N 1
ATOM 1485 C CA . LEU A 1 192 ? 2.872 0.153 3.889 1.00 82.38 192 LEU A CA 1
ATOM 1486 C C . LEU A 1 192 ? 1.692 -0.824 3.979 1.00 82.38 192 LEU A C 1
ATOM 1488 O O . LEU A 1 192 ? 1.001 -0.889 4.995 1.00 82.38 192 LEU A O 1
ATOM 1492 N N . ASN A 1 193 ? 1.413 -1.551 2.900 1.00 89.12 193 ASN A N 1
ATOM 1493 C CA . ASN A 1 193 ? 0.304 -2.489 2.821 1.00 89.12 193 ASN A CA 1
ATOM 1494 C C . ASN A 1 193 ? 0.824 -3.884 2.447 1.00 89.12 193 ASN A C 1
ATOM 1496 O O . ASN A 1 193 ? 1.132 -4.108 1.272 1.00 89.12 193 ASN A O 1
ATOM 1500 N N . PRO A 1 194 ? 0.869 -4.831 3.406 1.00 89.38 194 PRO A N 1
ATOM 1501 C CA . PRO A 1 194 ? 1.329 -6.193 3.154 1.00 89.38 194 PRO A CA 1
ATOM 1502 C C . PRO A 1 194 ? 0.581 -6.897 2.022 1.00 89.38 194 PRO A C 1
ATOM 1504 O O . PRO A 1 194 ? 1.211 -7.568 1.212 1.00 89.38 194 PRO A O 1
ATOM 1507 N N . ALA A 1 195 ? -0.743 -6.723 1.921 1.00 90.56 195 ALA A N 1
ATOM 1508 C CA . ALA A 1 195 ? -1.527 -7.343 0.852 1.00 90.56 195 ALA A CA 1
ATOM 1509 C C . ALA A 1 195 ? -1.175 -6.758 -0.519 1.00 90.56 195 ALA A C 1
ATOM 1511 O O . ALA A 1 195 ? -1.080 -7.506 -1.488 1.00 90.56 195 ALA A O 1
ATOM 1512 N N . SER A 1 196 ? -0.949 -5.442 -0.588 1.00 88.88 196 SER A N 1
ATOM 1513 C CA . SER A 1 196 ? -0.596 -4.763 -1.838 1.00 88.88 196 SER A CA 1
ATOM 1514 C C . SER A 1 196 ? 0.783 -5.174 -2.348 1.00 88.88 196 SER A C 1
ATOM 1516 O O . SER A 1 196 ? 0.945 -5.440 -3.537 1.00 88.88 196 SER A O 1
ATOM 1518 N N . ASP A 1 197 ? 1.780 -5.212 -1.461 1.00 89.56 197 ASP A N 1
ATOM 1519 C CA . ASP A 1 197 ? 3.152 -5.560 -1.841 1.00 89.56 197 ASP A CA 1
ATOM 1520 C C . ASP A 1 197 ? 3.263 -7.055 -2.178 1.00 89.56 197 ASP A C 1
ATOM 1522 O O . ASP A 1 197 ? 3.778 -7.419 -3.238 1.00 89.56 197 ASP A O 1
ATOM 1526 N N . LEU A 1 198 ? 2.696 -7.932 -1.339 1.00 90.25 198 LEU A N 1
ATOM 1527 C CA . LEU A 1 198 ? 2.712 -9.375 -1.583 1.00 90.25 198 LEU A CA 1
ATOM 1528 C C . LEU A 1 198 ? 1.902 -9.756 -2.829 1.00 90.25 198 LEU A C 1
ATOM 1530 O O . LEU A 1 198 ? 2.362 -10.567 -3.632 1.00 90.25 198 LEU A O 1
ATOM 1534 N N . GLY A 1 199 ? 0.720 -9.165 -3.020 1.00 90.38 199 GLY A N 1
ATOM 1535 C CA . GLY A 1 199 ? -0.135 -9.455 -4.169 1.00 90.38 199 GLY A CA 1
ATOM 1536 C C . GLY A 1 199 ? 0.528 -9.073 -5.490 1.00 90.38 199 GLY A C 1
ATOM 1537 O O . GLY A 1 199 ? 0.523 -9.861 -6.442 1.00 90.38 199 GLY A O 1
ATOM 1538 N N . ALA A 1 200 ? 1.189 -7.914 -5.530 1.00 89.31 200 ALA A N 1
ATOM 1539 C CA . ALA A 1 200 ? 1.947 -7.501 -6.701 1.00 89.31 200 ALA A CA 1
ATOM 1540 C C . ALA A 1 200 ? 3.135 -8.438 -6.983 1.00 89.31 200 ALA A C 1
ATOM 1542 O O . ALA A 1 200 ? 3.321 -8.859 -8.127 1.00 89.31 200 ALA A O 1
ATOM 1543 N N . ARG A 1 201 ? 3.884 -8.854 -5.950 1.00 89.94 201 ARG A N 1
ATOM 1544 C CA . ARG A 1 201 ? 4.989 -9.825 -6.089 1.00 89.94 201 ARG A CA 1
ATOM 1545 C C . ARG A 1 201 ? 4.531 -11.172 -6.640 1.00 89.94 201 ARG A C 1
ATOM 1547 O O . ARG A 1 201 ? 5.166 -11.689 -7.557 1.00 89.94 201 ARG A O 1
ATOM 1554 N N . ILE A 1 202 ? 3.434 -11.721 -6.110 1.00 91.06 202 ILE A N 1
ATOM 1555 C CA . ILE A 1 202 ? 2.862 -12.989 -6.588 1.00 91.06 202 ILE A CA 1
ATOM 1556 C C . ILE A 1 202 ? 2.489 -12.861 -8.064 1.00 91.06 202 ILE A C 1
ATOM 1558 O O . ILE A 1 202 ? 2.865 -13.706 -8.871 1.00 91.06 202 ILE A O 1
ATOM 1562 N N . THR A 1 203 ? 1.815 -11.775 -8.437 1.00 90.44 203 THR A N 1
ATOM 1563 C CA . THR A 1 203 ? 1.381 -11.553 -9.822 1.00 90.44 203 THR A CA 1
ATOM 1564 C C . THR A 1 203 ? 2.565 -11.467 -10.783 1.00 90.44 203 THR A C 1
ATOM 1566 O O . THR A 1 203 ? 2.563 -12.112 -11.829 1.00 90.44 203 THR A O 1
ATOM 1569 N N . ILE A 1 204 ? 3.611 -10.718 -10.426 1.00 86.81 204 ILE A N 1
ATOM 1570 C CA . ILE A 1 204 ? 4.818 -10.612 -11.259 1.00 86.81 204 ILE A CA 1
ATOM 1571 C C . ILE A 1 204 ? 5.519 -11.964 -11.363 1.00 86.81 204 ILE A C 1
ATOM 1573 O O . ILE A 1 204 ? 5.967 -12.317 -12.446 1.00 86.81 204 ILE A O 1
ATOM 1577 N N . SER A 1 205 ? 5.575 -12.742 -10.280 1.00 86.62 205 SER A N 1
ATOM 1578 C CA . SER A 1 205 ? 6.146 -14.093 -10.313 1.00 86.62 205 SER A CA 1
ATOM 1579 C C . SER A 1 205 ? 5.354 -15.064 -11.193 1.00 86.62 205 SER A C 1
ATOM 1581 O O . SER A 1 205 ? 5.930 -16.037 -11.665 1.00 86.62 205 SER A O 1
ATOM 1583 N N . LEU A 1 206 ? 4.052 -14.838 -11.392 1.00 85.81 206 LEU A N 1
ATOM 1584 C CA . LEU A 1 206 ? 3.214 -15.642 -12.287 1.00 85.81 206 LEU A CA 1
ATOM 1585 C C . LEU A 1 206 ? 3.353 -15.208 -13.756 1.00 85.81 206 LEU A C 1
ATOM 1587 O O . LEU A 1 206 ? 3.259 -16.044 -14.652 1.00 85.81 206 LEU A O 1
ATOM 1591 N N . CYS A 1 207 ? 3.566 -13.913 -14.008 1.00 78.56 207 CYS A N 1
ATOM 1592 C CA . CYS A 1 207 ? 3.681 -13.345 -15.356 1.00 78.56 207 CYS A CA 1
ATOM 1593 C C . CYS A 1 207 ? 5.120 -13.340 -15.909 1.00 78.56 207 CYS A C 1
ATOM 1595 O O . CYS A 1 207 ? 5.312 -13.352 -17.126 1.00 78.56 207 CYS A O 1
ATOM 1597 N N . GLY A 1 208 ? 6.124 -13.269 -15.035 1.00 67.81 208 GLY A N 1
ATOM 1598 C CA . GLY A 1 208 ? 7.547 -13.295 -15.371 1.00 67.81 208 GLY A CA 1
ATOM 1599 C C . GLY A 1 208 ? 8.085 -14.724 -15.458 1.00 67.81 208 GLY A C 1
ATOM 1600 O O . GLY A 1 208 ? 7.660 -15.599 -14.709 1.00 67.81 208 GLY A O 1
ATOM 1601 N N . LYS A 1 209 ? 9.019 -14.954 -16.384 1.00 49.56 209 LYS A N 1
ATOM 1602 C CA . LYS A 1 209 ? 9.804 -16.190 -16.510 1.00 49.56 209 LYS A CA 1
ATOM 1603 C C . LYS A 1 209 ? 11.258 -15.916 -16.172 1.00 49.56 209 LYS A C 1
ATOM 1605 O O . LYS A 1 209 ? 11.749 -14.855 -16.623 1.00 49.56 209 LYS A O 1
#